Protein AF-0000000075076489 (afdb_homodimer)

Nearest PDB structures (foldseek):
  8auw-assembly1_D  TM=3.301E-01  e=1.527E-01  Homo sapiens
  6jx6-assembly1_A  TM=3.124E-01  e=9.580E-01  Homo sapiens
  2l6g-assembly1_A  TM=3.895E-01  e=2.178E+00  unclassified
  4tx5-assembly1_A  TM=2.120E-01  e=4.870E-01  Homo sapiens
  8auw-assembly1_D  TM=3.170E-01  e=8.438E-02  Homo sapiens

Secondary structure (DSSP, 8-state):
--HHHHHHHHHHHHHHHHHHHHHHHHHHHHHHHHHH-HHHHHHHHHHHHHHHHHHHHHHHHHHS-S-HHHHHHHHHHHHHHHHHHHHHHHHHHHHHTSSS--HHHHHHHHHHHHHHHHHHHHHHH-HHHHHHHHHHHHHHHHHHH-TT-HHHHHHHHHHHHHHHHHHHHHHHHHH-/--HHHHHHHHHHHHHHHHHHHHHHHHHHHHHHHHHH-HHHHHHHHHHHHHHHHHHHHHHHHHHS-S-HHHHHHHHHHHHHHHHHHHHHHHHHHHHHTSSS--HHHHHHHHHHHHHHHHHHHHHHH-HHHHHHHHHHHHHHHHHHH-TTTHHHHHHHHHHHHHHHHHHHHHHHHHH-

Organism: Methylotuvimicrobium buryatense (NCBI:txid95641)

pLDDT: mean 91.71, std 8.73, range [56.22, 98.94]

Foldseek 3Di:
DDPVVVVLVVVLVVLLLVLLLVLLVLLLVLLVCCLVPLQVSLVSLLVVLVVLLVSLLVLLQSVQPPDPVSNVVSNVVSCVLSVVLNVVLVVLVVCCVDPPDPSNRSSLVSLLSSLVSQLVSCVPRHNSSNVSSVLSNVSSVQVVVDSPSSVVSVVVSVVSSVVVVVVVVVVVVVVD/DDPVVVVLVVVLVVLLLVLLLVLLVLLLVLLVCCLVPLQVSLVSLLVVLVVLLVSLLVLLQSQQPPDPVSNVVSNVVSCVLSVVLNVVLVVLVVCCVDPPDPSSRSSLVSLLSQLVSQLVSCVPRHNSSNVSSVLSNVSSVQVVVDSPSSVVSVVVSVVSSVVVVVVVVVVVVVVD

Structure (mmCIF, N/CA/C/O backbone):
data_AF-0000000075076489-model_v1
#
loop_
_entity.id
_entity.type
_entity.pdbx_description
1 polymer 'Uncharacterized protein'
#
loop_
_atom_site.group_PDB
_atom_site.id
_atom_site.type_symbol
_atom_site.label_atom_id
_atom_site.label_alt_id
_atom_site.label_comp_id
_atom_site.label_asym_id
_atom_site.label_entity_id
_atom_site.label_seq_id
_atom_site.pdbx_PDB_ins_code
_atom_site.Cartn_x
_atom_site.Cartn_y
_atom_site.Cartn_z
_atom_site.occupancy
_atom_site.B_iso_or_equiv
_atom_site.auth_seq_id
_atom_site.auth_comp_id
_atom_site.auth_asym_id
_atom_site.auth_atom_id
_atom_site.pdbx_PDB_model_num
ATOM 1 N N . MET A 1 1 ? 21.406 30.562 12.805 1 56.22 1 MET A N 1
ATOM 2 C CA . MET A 1 1 ? 21.062 29.25 13.359 1 56.22 1 MET A CA 1
ATOM 3 C C . MET A 1 1 ? 22.094 28.812 14.391 1 56.22 1 MET A C 1
ATOM 5 O O . MET A 1 1 ? 23.297 28.828 14.117 1 56.22 1 MET A O 1
ATOM 9 N N . SER A 1 2 ? 21.688 28.5 15.625 1 72.81 2 SER A N 1
ATOM 10 C CA . SER A 1 2 ? 22.641 28.203 16.688 1 72.81 2 SER A CA 1
ATOM 11 C C . SER A 1 2 ? 23.422 26.938 16.375 1 72.81 2 SER A C 1
ATOM 13 O O . SER A 1 2 ? 22.969 26.078 15.609 1 72.81 2 SER A O 1
ATOM 15 N N . GLU A 1 3 ? 24.625 26.859 16.719 1 70.5 3 GLU A N 1
ATOM 16 C CA . GLU A 1 3 ? 25.5 25.688 16.562 1 70.5 3 GLU A CA 1
ATOM 17 C C . GLU A 1 3 ? 24.797 24.406 16.984 1 70.5 3 GLU A C 1
ATOM 19 O O . GLU A 1 3 ? 24.969 23.359 16.359 1 70.5 3 GLU A O 1
ATOM 24 N N . ASP A 1 4 ? 23.969 24.375 18.016 1 70.62 4 ASP A N 1
ATOM 25 C CA . ASP A 1 4 ? 23.234 23.234 18.531 1 70.62 4 ASP A CA 1
ATOM 26 C C . ASP A 1 4 ? 22.172 22.766 17.516 1 70.62 4 ASP A C 1
ATOM 28 O O . ASP A 1 4 ? 21.969 21.562 17.344 1 70.62 4 ASP A O 1
ATOM 32 N N . THR A 1 5 ? 21.641 23.734 16.828 1 73.19 5 THR A N 1
ATOM 33 C CA . THR A 1 5 ? 20.641 23.406 15.82 1 73.19 5 THR A CA 1
ATOM 34 C C . THR A 1 5 ? 21.281 22.734 14.609 1 73.19 5 THR A C 1
ATOM 36 O O . THR A 1 5 ? 20.734 21.781 14.055 1 73.19 5 THR A O 1
ATOM 39 N N . LEU A 1 6 ? 22.422 23.188 14.305 1 71.38 6 LEU A N 1
ATOM 40 C CA . LEU A 1 6 ? 23.156 22.625 13.172 1 71.38 6 LEU A CA 1
ATOM 41 C C . LEU A 1 6 ? 23.609 21.219 13.477 1 71.38 6 LEU A C 1
ATOM 43 O O . LEU A 1 6 ? 23.578 20.344 12.602 1 71.38 6 LEU A O 1
ATOM 47 N N . PHE A 1 7 ? 24.016 20.922 14.727 1 68.75 7 PHE A N 1
ATOM 48 C CA . PHE A 1 7 ? 24.469 19.609 15.141 1 68.75 7 PHE A CA 1
ATOM 49 C C . PHE A 1 7 ? 23.312 18.609 15.172 1 68.75 7 PHE A C 1
ATOM 51 O O . PHE A 1 7 ? 23.484 17.453 14.781 1 68.75 7 PHE A O 1
ATOM 58 N N . THR A 1 8 ? 22.234 19 15.516 1 76.06 8 THR A N 1
ATOM 59 C CA . THR A 1 8 ? 21.062 18.141 15.594 1 76.06 8 THR A CA 1
ATOM 60 C C . THR A 1 8 ? 20.562 17.766 14.203 1 76.06 8 THR A C 1
ATOM 62 O O . THR A 1 8 ? 20.219 16.609 13.945 1 76.06 8 THR A O 1
ATOM 65 N N . GLU A 1 9 ? 20.672 18.719 13.352 1 76.62 9 GLU A N 1
ATOM 66 C CA . GLU A 1 9 ? 20.234 18.484 11.977 1 76.62 9 GLU A CA 1
ATOM 67 C C . GLU A 1 9 ? 21.203 17.547 11.25 1 76.62 9 GLU A C 1
ATOM 69 O O . GLU A 1 9 ? 20.766 16.703 10.461 1 76.62 9 GLU A O 1
ATOM 74 N N . LYS A 1 10 ? 22.438 17.766 11.586 1 76.88 10 LYS A N 1
ATOM 75 C CA . LYS A 1 10 ? 23.438 16.906 10.984 1 76.88 10 LYS A CA 1
ATOM 76 C C . LYS A 1 10 ? 23.297 15.469 11.469 1 76.88 10 LYS A C 1
ATOM 78 O O . LYS A 1 10 ? 23.438 14.523 10.688 1 76.88 10 LYS A O 1
ATOM 83 N N . ARG A 1 11 ? 23.094 15.289 12.664 1 79.88 11 ARG A N 1
ATOM 84 C CA . ARG A 1 11 ? 22.922 13.969 13.25 1 79.88 11 ARG A CA 1
ATOM 85 C C . ARG A 1 11 ? 21.688 13.273 12.688 1 79.88 11 ARG A C 1
ATOM 87 O O . ARG A 1 11 ? 21.719 12.078 12.383 1 79.88 11 ARG A O 1
ATOM 94 N N . LYS A 1 12 ? 20.641 14.023 12.578 1 80.88 12 LYS A N 1
ATOM 95 C CA . LYS A 1 12 ? 19.406 13.5 11.984 1 80.88 12 LYS A CA 1
ATOM 96 C C . LYS A 1 12 ? 19.656 13.016 10.562 1 80.88 12 LYS A C 1
ATOM 98 O O . LYS A 1 12 ? 19.219 11.93 10.188 1 80.88 12 LYS A O 1
ATOM 103 N N . PHE A 1 13 ? 20.406 13.758 9.938 1 79.56 13 PHE A N 1
ATOM 104 C CA . PHE A 1 13 ? 20.734 13.438 8.555 1 79.56 13 PHE A CA 1
ATOM 105 C C . PHE A 1 13 ? 21.578 12.172 8.477 1 79.56 13 PHE A C 1
ATOM 107 O O . PHE A 1 13 ? 21.344 11.312 7.621 1 79.56 13 PHE A O 1
ATOM 114 N N . GLN A 1 14 ? 22.484 12.094 9.312 1 84.31 14 GLN A N 1
ATOM 115 C CA . GLN A 1 14 ? 23.375 10.938 9.336 1 84.31 14 GLN A CA 1
ATOM 116 C C . GLN A 1 14 ? 22.609 9.664 9.688 1 84.31 14 GLN A C 1
ATOM 118 O O . GLN A 1 14 ? 22.859 8.602 9.117 1 84.31 14 GLN A O 1
ATOM 123 N N . ILE A 1 15 ? 21.688 9.812 10.531 1 86.62 15 ILE A N 1
ATOM 124 C CA . ILE A 1 15 ? 20.906 8.648 10.938 1 86.62 15 ILE A CA 1
ATOM 125 C C . ILE A 1 15 ? 19.984 8.227 9.797 1 86.62 15 ILE A C 1
ATOM 127 O O . ILE A 1 15 ? 19.859 7.039 9.492 1 86.62 15 ILE A O 1
ATOM 131 N N . GLU A 1 16 ? 19.375 9.125 9.117 1 86.62 16 GLU A N 1
ATOM 132 C CA . GLU A 1 16 ? 18.516 8.828 7.984 1 86.62 16 GLU A CA 1
ATOM 133 C C . GLU A 1 16 ? 19.297 8.172 6.852 1 86.62 16 GLU A C 1
ATOM 135 O O . GLU A 1 16 ? 18.812 7.234 6.215 1 86.62 16 GLU A O 1
ATOM 140 N N . GLU A 1 17 ? 20.453 8.664 6.668 1 87.94 17 GLU A N 1
ATOM 141 C CA . GLU A 1 17 ? 21.328 8.062 5.656 1 87.94 17 GLU A CA 1
ATOM 142 C C . GLU A 1 17 ? 21.734 6.645 6.055 1 87.94 17 GLU A C 1
ATOM 144 O O . GLU A 1 17 ? 21.781 5.746 5.211 1 87.94 17 GLU A O 1
ATOM 149 N N . GLY A 1 18 ? 22.047 6.5 7.27 1 93.25 18 GLY A N 1
ATOM 150 C CA . GLY A 1 18 ? 22.391 5.172 7.766 1 93.25 18 GLY A CA 1
ATOM 151 C C . GLY A 1 18 ? 21.266 4.172 7.598 1 93.25 18 GLY A C 1
ATOM 152 O O . GLY A 1 18 ? 21.484 3.031 7.188 1 93.25 18 GLY A O 1
ATOM 153 N N . ILE A 1 19 ? 20.094 4.598 7.871 1 95.12 19 ILE A N 1
ATOM 154 C CA . ILE A 1 19 ? 18.938 3.727 7.75 1 95.12 19 ILE A CA 1
ATOM 155 C C . ILE A 1 19 ? 18.688 3.391 6.281 1 95.12 19 ILE A C 1
ATOM 157 O O . ILE A 1 19 ? 18.359 2.25 5.945 1 95.12 19 ILE A O 1
ATOM 161 N N . LEU A 1 20 ? 18.859 4.367 5.426 1 94.75 20 LEU A N 1
ATOM 162 C CA . LEU A 1 20 ? 18.734 4.137 3.992 1 94.75 20 LEU A CA 1
ATOM 163 C C . LEU A 1 20 ? 19.688 3.037 3.535 1 94.75 20 LEU A C 1
ATOM 165 O O . LEU A 1 20 ? 19.281 2.08 2.877 1 94.75 20 LEU A O 1
ATOM 169 N N . VAL A 1 21 ? 20.938 3.17 3.895 1 95.75 21 VAL A N 1
ATOM 170 C CA . VAL A 1 21 ? 21.969 2.213 3.484 1 95.75 21 VAL A CA 1
ATOM 171 C C . VAL A 1 21 ? 21.656 0.841 4.078 1 95.75 21 VAL A C 1
ATOM 173 O O . VAL A 1 21 ? 21.781 -0.179 3.396 1 95.75 21 VAL A O 1
ATOM 176 N N . LEU A 1 22 ? 21.281 0.849 5.27 1 97.31 22 LEU A N 1
ATOM 177 C CA . LEU A 1 22 ? 20.938 -0.395 5.949 1 97.31 22 LEU A CA 1
ATOM 178 C C . LEU A 1 22 ? 19.797 -1.112 5.234 1 97.31 22 LEU A C 1
ATOM 180 O O . LEU A 1 22 ? 19.906 -2.305 4.934 1 97.31 22 LEU A O 1
ATOM 184 N N . LEU A 1 23 ? 18.75 -0.466 4.922 1 98.38 23 LEU A N 1
ATOM 185 C CA . LEU A 1 23 ? 17.578 -1.072 4.309 1 98.38 23 LEU A CA 1
ATOM 186 C C . LEU A 1 23 ? 17.875 -1.525 2.885 1 98.38 23 LEU A C 1
ATOM 188 O O . LEU A 1 23 ? 17.359 -2.551 2.432 1 98.38 23 LEU A O 1
ATOM 192 N N . LEU A 1 24 ? 18.703 -0.778 2.18 1 97.81 24 LEU A N 1
ATOM 193 C CA . LEU A 1 24 ? 19.125 -1.211 0.851 1 97.81 24 LEU A CA 1
ATOM 194 C C . LEU A 1 24 ? 19.953 -2.484 0.934 1 97.81 24 LEU A C 1
ATOM 196 O O . LEU A 1 24 ? 19.766 -3.412 0.144 1 97.81 24 LEU A O 1
ATOM 200 N N . ALA A 1 25 ? 20.891 -2.5 1.869 1 96.69 25 ALA A N 1
ATOM 201 C CA . ALA A 1 25 ? 21.719 -3.684 2.053 1 96.69 25 ALA A CA 1
ATOM 202 C C . ALA A 1 25 ? 20.875 -4.902 2.416 1 96.69 25 ALA A C 1
ATOM 204 O O . ALA A 1 25 ? 21.078 -5.988 1.874 1 96.69 25 ALA A O 1
ATOM 205 N N . LEU A 1 26 ? 19.969 -4.742 3.309 1 97.88 26 LEU A N 1
ATOM 206 C CA . LEU A 1 26 ? 19.078 -5.828 3.697 1 97.88 26 LEU A CA 1
ATOM 207 C C . LEU A 1 26 ? 18.219 -6.27 2.52 1 97.88 26 LEU A C 1
ATOM 209 O O . LEU A 1 26 ? 17.953 -7.465 2.344 1 97.88 26 LEU A O 1
ATOM 213 N N . SER A 1 27 ? 17.766 -5.328 1.72 1 97.5 27 SER A N 1
ATOM 214 C CA . SER A 1 27 ? 16.953 -5.656 0.547 1 97.5 27 SER A CA 1
ATOM 215 C C . SER A 1 27 ? 17.766 -6.469 -0.463 1 97.5 27 SER A C 1
ATOM 217 O O . SER A 1 27 ? 17.25 -7.43 -1.044 1 97.5 27 SER A O 1
ATOM 219 N N . MET A 1 28 ? 18.984 -6.098 -0.659 1 95.19 28 MET A N 1
ATOM 220 C CA . MET A 1 28 ? 19.859 -6.848 -1.564 1 95.19 28 MET A CA 1
ATOM 221 C C . MET A 1 28 ? 20.078 -8.266 -1.051 1 95.19 28 MET A C 1
ATOM 223 O O . MET A 1 28 ? 20.078 -9.219 -1.832 1 95.19 28 MET A O 1
ATOM 227 N N . THR A 1 29 ? 20.297 -8.305 0.193 1 94.62 29 THR A N 1
ATOM 228 C CA . THR A 1 29 ? 20.453 -9.617 0.815 1 94.62 29 THR A CA 1
ATOM 229 C C . THR A 1 29 ? 19.203 -10.477 0.582 1 94.62 29 THR A C 1
ATOM 231 O O . THR A 1 29 ? 19.328 -11.656 0.229 1 94.62 29 THR A O 1
ATOM 234 N N . GLY A 1 30 ? 18.047 -9.914 0.797 1 95.5 30 GLY A N 1
ATOM 235 C CA . GLY A 1 30 ? 16.797 -10.641 0.556 1 95.5 30 GLY A CA 1
ATOM 236 C C . GLY A 1 30 ? 16.672 -11.125 -0.875 1 95.5 30 GLY A C 1
ATOM 237 O O . GLY A 1 30 ? 16.219 -12.25 -1.114 1 95.5 30 GLY A O 1
ATOM 238 N N . ILE A 1 31 ? 17 -10.281 -1.839 1 94.25 31 ILE A N 1
ATOM 239 C CA . ILE A 1 31 ? 16.938 -10.641 -3.252 1 94.25 31 ILE A CA 1
ATOM 240 C C . ILE A 1 31 ? 17.891 -11.797 -3.529 1 94.25 31 ILE A C 1
ATOM 242 O O . ILE A 1 31 ? 17.547 -12.742 -4.246 1 94.25 31 ILE A O 1
ATOM 246 N N . GLY A 1 32 ? 19.094 -11.742 -2.992 1 92.19 32 GLY A N 1
ATOM 247 C CA . GLY A 1 32 ? 20.047 -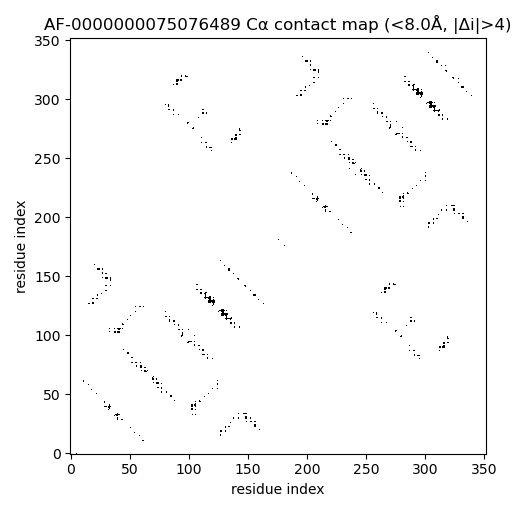12.844 -3.143 1 92.19 32 GLY A CA 1
ATOM 248 C C . GLY A 1 32 ? 19.531 -14.156 -2.578 1 92.19 32 GLY A C 1
ATOM 249 O O . GLY A 1 32 ? 19.656 -15.203 -3.217 1 92.19 32 GLY A O 1
ATOM 250 N N . ILE A 1 33 ? 18.969 -14.078 -1.416 1 94 33 ILE A N 1
ATOM 251 C CA . ILE A 1 33 ? 18.422 -15.266 -0.779 1 94 33 ILE A CA 1
ATOM 252 C C . ILE A 1 33 ? 17.281 -15.828 -1.631 1 94 33 ILE A C 1
ATOM 254 O O . ILE A 1 33 ? 17.188 -17.047 -1.813 1 94 33 ILE A O 1
ATOM 258 N N . THR A 1 34 ? 16.453 -14.984 -2.105 1 92.81 34 THR A N 1
ATOM 259 C CA . THR A 1 34 ? 15.328 -15.398 -2.936 1 92.81 34 THR A CA 1
ATOM 260 C C . THR A 1 34 ? 15.82 -16.109 -4.195 1 92.81 34 THR A C 1
ATOM 262 O O . THR A 1 34 ? 15.219 -17.094 -4.637 1 92.81 34 THR A O 1
ATOM 265 N N . ASP A 1 35 ? 16.875 -15.633 -4.824 1 90.5 35 ASP A N 1
ATOM 266 C CA . ASP A 1 35 ? 17.422 -16.219 -6.039 1 90.5 35 ASP A CA 1
ATOM 267 C C . ASP A 1 35 ? 17.938 -17.641 -5.773 1 90.5 35 ASP A C 1
ATOM 269 O O . ASP A 1 35 ? 17.797 -18.531 -6.617 1 90.5 35 ASP A O 1
ATOM 273 N N . TYR A 1 36 ? 18.484 -17.812 -4.617 1 91.56 36 TYR A N 1
ATOM 274 C CA . TYR A 1 36 ? 19.094 -19.109 -4.301 1 91.56 36 TYR A CA 1
ATOM 275 C C . TYR A 1 36 ? 18.062 -20.062 -3.715 1 91.56 36 TYR A C 1
ATOM 277 O O . TYR A 1 36 ? 18.047 -21.25 -4.039 1 91.56 36 TYR A O 1
ATOM 285 N N . SER A 1 37 ? 17.266 -19.594 -2.848 1 95.5 37 SER A N 1
ATOM 286 C CA . SER A 1 37 ? 16.219 -20.375 -2.191 1 95.5 37 SER A CA 1
ATOM 287 C C . SER A 1 37 ? 14.938 -19.562 -2.035 1 95.5 37 SER A C 1
ATOM 289 O O . SER A 1 37 ? 14.766 -18.844 -1.053 1 95.5 37 SER A O 1
ATOM 291 N N . PRO A 1 38 ? 13.969 -19.797 -2.887 1 94.31 38 PRO A N 1
ATOM 292 C CA . PRO A 1 38 ? 12.711 -19.047 -2.814 1 94.31 38 PRO A CA 1
ATOM 293 C C . PRO A 1 38 ? 11.992 -19.234 -1.478 1 94.31 38 PRO A C 1
ATOM 295 O O . PRO A 1 38 ? 11.383 -18.281 -0.972 1 94.31 38 PRO A O 1
ATOM 298 N N . ALA A 1 39 ? 12.102 -20.391 -0.888 1 96.94 39 ALA A N 1
ATOM 299 C CA . ALA A 1 39 ? 11.461 -20.656 0.401 1 96.94 39 ALA A CA 1
ATOM 300 C C . ALA A 1 39 ? 12.078 -19.781 1.499 1 96.94 39 ALA A C 1
ATOM 302 O O . ALA A 1 39 ? 11.359 -19.156 2.277 1 96.94 39 ALA A O 1
ATOM 303 N N . ASP A 1 40 ? 13.359 -19.672 1.552 1 97.44 40 ASP A N 1
ATOM 304 C CA . ASP A 1 40 ? 14.047 -18.844 2.529 1 97.44 40 ASP A CA 1
ATOM 305 C C . ASP A 1 40 ? 13.797 -17.359 2.254 1 97.44 40 ASP A C 1
ATOM 307 O O . ASP A 1 40 ? 13.664 -16.562 3.186 1 97.44 40 ASP A O 1
ATOM 311 N N . GLY A 1 41 ? 13.758 -17.109 0.971 1 96.88 41 GLY A N 1
ATOM 312 C CA . GLY A 1 41 ? 13.453 -15.742 0.598 1 96.88 41 GLY A CA 1
ATOM 313 C C . GLY A 1 41 ? 12.102 -15.273 1.104 1 96.88 41 GLY A C 1
ATOM 314 O O . GLY A 1 41 ? 11.977 -14.164 1.632 1 96.88 41 GLY A O 1
ATOM 315 N N . TYR A 1 42 ? 11.172 -16.094 0.981 1 97.62 42 TYR A N 1
ATOM 316 C CA . TYR A 1 42 ? 9.812 -15.82 1.441 1 97.62 42 TYR A CA 1
ATOM 317 C C . TYR A 1 42 ? 9.797 -15.508 2.934 1 97.62 42 TYR A C 1
ATOM 319 O O . TYR A 1 42 ? 9.242 -14.484 3.355 1 97.62 42 TYR A O 1
ATOM 327 N N . VAL A 1 43 ? 10.414 -16.281 3.729 1 98.12 43 VAL A N 1
ATOM 328 C CA . VAL A 1 43 ? 10.484 -16.094 5.172 1 98.12 43 VAL A CA 1
ATOM 329 C C . VAL A 1 43 ? 11.242 -14.805 5.484 1 98.12 43 VAL A C 1
ATOM 331 O O . VAL A 1 43 ? 10.836 -14.039 6.363 1 98.12 43 VAL A O 1
ATOM 334 N N . TYR A 1 44 ? 12.281 -14.602 4.777 1 98.56 44 TYR A N 1
ATOM 335 C CA . TYR A 1 44 ? 13.078 -13.391 4.934 1 98.56 44 TYR A CA 1
ATOM 336 C C . TYR A 1 44 ? 12.211 -12.148 4.766 1 98.56 44 TYR A C 1
ATOM 338 O O . TYR A 1 44 ? 12.266 -11.227 5.59 1 98.56 44 TYR A O 1
ATOM 346 N N . TRP A 1 45 ? 11.406 -12.125 3.75 1 98.06 45 TRP A N 1
ATOM 347 C CA . TRP A 1 45 ? 10.602 -10.945 3.449 1 98.06 45 TRP A CA 1
ATOM 348 C C . TRP A 1 45 ? 9.477 -10.773 4.469 1 98.06 45 TRP A C 1
ATOM 350 O O . TRP A 1 45 ? 9.086 -9.648 4.793 1 98.06 45 TRP A O 1
ATOM 360 N N . LEU A 1 46 ? 9.039 -11.852 5.051 1 98.5 46 LEU A N 1
ATOM 361 C CA . LEU A 1 46 ? 8.094 -11.766 6.156 1 98.5 46 LEU A CA 1
ATOM 362 C C . LEU A 1 46 ? 8.703 -11.008 7.332 1 98.5 46 LEU A C 1
ATOM 364 O O . LEU A 1 46 ? 8.039 -10.172 7.953 1 98.5 46 LEU A O 1
ATOM 368 N N . ILE A 1 47 ? 9.891 -11.219 7.562 1 98.38 47 ILE A N 1
ATOM 369 C CA . ILE A 1 47 ? 10.594 -10.578 8.664 1 98.38 47 ILE A CA 1
ATOM 370 C C . ILE A 1 47 ? 10.891 -9.125 8.312 1 98.38 47 ILE A C 1
ATOM 372 O O . ILE A 1 47 ? 10.812 -8.242 9.18 1 98.38 47 ILE A O 1
ATOM 376 N N . MET A 1 48 ? 11.141 -8.906 7.113 1 98.62 48 MET A N 1
ATOM 377 C CA . MET A 1 48 ? 11.555 -7.578 6.668 1 98.62 48 MET A CA 1
ATOM 378 C C . MET A 1 48 ? 10.43 -6.566 6.867 1 98.62 48 MET A C 1
ATOM 380 O O . MET A 1 48 ? 10.688 -5.387 7.109 1 98.62 48 MET A O 1
ATOM 384 N N . ILE A 1 49 ? 9.188 -6.996 6.832 1 98.38 49 ILE A N 1
ATOM 385 C CA . ILE A 1 49 ? 8.094 -6.055 7.039 1 98.38 49 ILE A CA 1
ATOM 386 C C . ILE A 1 49 ? 8.203 -5.434 8.43 1 98.38 49 ILE A C 1
ATOM 388 O O . ILE A 1 49 ? 7.938 -4.242 8.609 1 98.38 49 ILE A O 1
ATOM 392 N N . ILE A 1 50 ? 8.594 -6.199 9.391 1 98.25 50 ILE A N 1
ATOM 393 C CA . ILE A 1 50 ? 8.75 -5.727 10.766 1 98.25 50 ILE A CA 1
ATOM 394 C C . ILE A 1 50 ? 9.953 -4.789 10.852 1 98.25 50 ILE A C 1
ATOM 396 O O . ILE A 1 50 ? 9.875 -3.734 11.484 1 98.25 50 ILE A O 1
ATOM 400 N N . ILE A 1 51 ? 11.016 -5.105 10.211 1 98.56 51 ILE A N 1
ATOM 401 C CA . ILE A 1 51 ? 12.234 -4.305 10.227 1 98.56 51 ILE A CA 1
ATOM 402 C C . ILE A 1 51 ? 11.961 -2.943 9.594 1 98.56 51 ILE A C 1
ATOM 404 O O . ILE A 1 51 ? 12.383 -1.911 10.117 1 98.56 51 ILE A O 1
ATOM 408 N N . PHE A 1 52 ? 11.25 -2.969 8.5 1 98.75 52 PHE A N 1
ATOM 409 C CA . 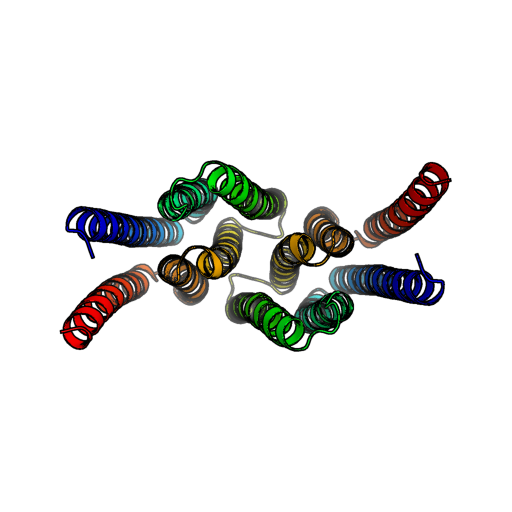PHE A 1 52 ? 10.914 -1.714 7.836 1 98.75 52 PHE A CA 1
ATOM 410 C C . PHE A 1 52 ? 9.984 -0.873 8.703 1 98.75 52 PHE A C 1
ATOM 412 O O . PHE A 1 52 ? 10.141 0.349 8.781 1 98.75 52 PHE A O 1
ATOM 419 N N . ALA A 1 53 ? 9.062 -1.521 9.406 1 98.25 53 ALA A N 1
ATOM 420 C CA . ALA A 1 53 ? 8.156 -0.817 10.312 1 98.25 53 ALA A CA 1
ATOM 421 C C . ALA A 1 53 ? 8.93 -0.133 11.438 1 98.25 53 ALA A C 1
ATOM 423 O O . ALA A 1 53 ? 8.695 1.04 11.734 1 98.25 53 ALA A O 1
ATOM 424 N N . ILE A 1 54 ? 9.828 -0.802 12.008 1 97.56 54 ILE A N 1
ATOM 425 C CA . ILE A 1 54 ? 10.633 -0.266 13.102 1 97.56 54 ILE A CA 1
ATOM 426 C C . ILE A 1 54 ? 11.5 0.884 12.594 1 97.56 54 ILE A C 1
ATOM 428 O O . ILE A 1 54 ? 11.602 1.928 13.242 1 97.56 54 ILE A O 1
ATOM 432 N N . SER A 1 55 ? 12.141 0.688 11.43 1 97.62 55 SER A N 1
ATOM 433 C CA . SER A 1 55 ? 12.961 1.74 10.836 1 97.62 55 SER A CA 1
ATOM 434 C C . SER A 1 55 ? 12.141 3.002 10.578 1 97.62 55 SER A C 1
ATOM 436 O O . SER A 1 55 ? 12.602 4.113 10.859 1 97.62 55 SER A O 1
ATOM 438 N N . ALA A 1 56 ? 10.945 2.824 10.086 1 97.06 56 ALA A N 1
ATOM 439 C CA . ALA A 1 56 ? 10.062 3.961 9.836 1 97.06 56 ALA A CA 1
ATOM 440 C C . ALA A 1 56 ? 9.711 4.68 11.133 1 97.06 56 ALA A C 1
ATOM 442 O O . ALA A 1 56 ? 9.664 5.91 11.18 1 97.06 56 ALA A O 1
ATOM 443 N N . MET A 1 57 ? 9.484 3.889 12.156 1 94.81 57 MET A N 1
ATOM 444 C CA . MET A 1 57 ? 9.164 4.461 13.461 1 94.81 57 MET A CA 1
ATOM 445 C C . MET A 1 57 ? 10.336 5.285 13.992 1 94.81 57 MET A C 1
ATOM 447 O O . MET A 1 57 ? 10.141 6.363 14.547 1 94.81 57 MET A O 1
ATOM 451 N N . ILE A 1 58 ? 11.516 4.859 13.82 1 93.56 58 ILE A N 1
ATOM 452 C CA . ILE A 1 58 ? 12.719 5.559 14.266 1 93.56 58 ILE A CA 1
ATOM 453 C C . ILE A 1 58 ? 12.859 6.875 13.5 1 93.56 58 ILE A C 1
ATOM 455 O O . ILE A 1 58 ? 13.094 7.926 14.102 1 93.56 58 ILE A O 1
ATOM 459 N N . ILE A 1 59 ? 12.68 6.805 12.188 1 93.19 59 ILE A N 1
ATOM 460 C CA . ILE A 1 59 ? 12.789 8 11.359 1 93.19 59 ILE A CA 1
ATOM 461 C C . ILE A 1 59 ? 11.727 9.016 11.773 1 93.19 59 ILE A C 1
ATOM 463 O O . ILE A 1 59 ? 12.023 10.203 11.945 1 93.19 59 ILE A O 1
ATOM 467 N N . ALA A 1 60 ? 10.508 8.5 11.984 1 91.81 60 ALA A N 1
ATOM 468 C CA . ALA A 1 60 ? 9.406 9.375 12.383 1 91.81 60 ALA A CA 1
ATOM 469 C C . ALA A 1 60 ? 9.68 10.023 13.734 1 91.81 60 ALA A C 1
ATOM 471 O O . ALA A 1 60 ? 9.406 11.211 13.938 1 91.81 60 ALA A O 1
ATOM 472 N N . TRP A 1 61 ? 10.211 9.289 14.57 1 87.38 61 TRP A N 1
ATOM 473 C CA . TRP A 1 61 ? 10.555 9.781 15.898 1 87.38 61 TRP A CA 1
ATOM 474 C C . TRP A 1 61 ? 11.633 10.852 15.82 1 87.38 61 TRP A C 1
ATOM 476 O O . TRP A 1 61 ? 11.555 11.875 16.5 1 87.38 61 TRP A O 1
ATOM 486 N N . LEU A 1 62 ? 12.602 10.703 15 1 85.06 62 LEU A N 1
ATOM 487 C CA . LEU A 1 62 ? 13.695 11.656 14.836 1 85.06 62 LEU A CA 1
ATOM 488 C C . LEU A 1 62 ? 13.188 12.977 14.258 1 85.06 62 LEU A C 1
ATOM 490 O O . LEU A 1 62 ? 13.719 14.039 14.578 1 85.06 62 LEU A O 1
ATOM 494 N N . GLN A 1 63 ? 12.203 12.805 13.422 1 81.44 63 GLN A N 1
ATOM 495 C CA . GLN A 1 63 ? 11.68 13.984 12.758 1 81.44 63 GLN A CA 1
ATOM 496 C C . GLN A 1 63 ? 10.734 14.758 13.68 1 81.44 63 GLN A C 1
ATOM 498 O O . GLN A 1 63 ? 10.422 15.922 13.422 1 81.44 63 GLN A O 1
ATOM 503 N N . SER A 1 64 ? 10.352 14.141 14.812 1 79.69 64 SER A N 1
ATOM 504 C CA . SER A 1 64 ? 9.406 14.789 15.719 1 79.69 64 SER A CA 1
ATOM 505 C C . SER A 1 64 ? 10.078 15.883 16.531 1 79.69 64 SER A C 1
ATOM 507 O O . SER A 1 64 ? 11.273 15.797 16.844 1 79.69 64 SER A O 1
ATOM 509 N N . LYS A 1 65 ? 9.922 17.141 16.344 1 70 65 LYS A N 1
ATOM 510 C CA . LYS A 1 65 ? 10.469 18.297 17.047 1 70 65 LYS A CA 1
ATOM 511 C C . LYS A 1 65 ? 10.367 18.125 18.562 1 70 65 LYS A C 1
ATOM 513 O O . LYS A 1 65 ? 10.242 19.109 19.297 1 70 65 LYS A O 1
ATOM 518 N N . HIS A 1 66 ? 10.352 16.891 18.938 1 65.81 66 HIS A N 1
ATOM 519 C CA . HIS A 1 66 ? 10.461 16.531 20.344 1 65.81 66 HIS A CA 1
ATOM 520 C C . HIS A 1 66 ? 9.344 17.172 21.156 1 65.81 66 HIS A C 1
ATOM 522 O O . HIS A 1 66 ? 9.5 17.406 22.359 1 65.81 66 HIS A O 1
ATOM 528 N N . LYS A 1 67 ? 8.359 17.75 20.578 1 72.06 67 LYS A N 1
ATOM 529 C CA . LYS A 1 67 ? 7.16 18.031 21.359 1 72.06 67 LYS A CA 1
ATOM 530 C C . LYS A 1 67 ? 6.312 16.781 21.547 1 72.06 67 LYS A C 1
ATOM 532 O O . LYS A 1 67 ? 6.074 16.031 20.578 1 72.06 67 LYS A O 1
ATOM 537 N N . ALA A 1 68 ? 6.094 16.516 22.719 1 67.69 68 ALA A N 1
ATOM 538 C CA . ALA A 1 68 ? 5.418 15.273 23.109 1 67.69 68 ALA A CA 1
ATOM 539 C C . ALA A 1 68 ? 4.172 15.039 22.266 1 67.69 68 ALA A C 1
ATOM 541 O O . ALA A 1 68 ? 3.898 13.914 21.859 1 67.69 68 ALA A O 1
ATOM 542 N N . SER A 1 69 ? 3.35 16.031 22.172 1 70.88 69 SER A N 1
ATOM 543 C CA . SER A 1 69 ? 2.127 15.922 21.375 1 70.88 69 SER A CA 1
ATOM 544 C C . SER A 1 69 ? 2.434 15.516 19.938 1 70.88 69 SER A C 1
ATOM 546 O O . SER A 1 69 ? 1.709 14.719 19.344 1 70.88 69 SER A O 1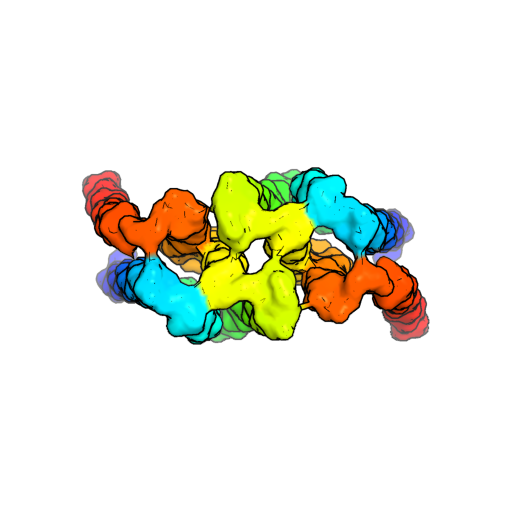
ATOM 548 N N . ASP A 1 70 ? 3.477 15.938 19.5 1 79.31 70 ASP A N 1
ATOM 549 C CA . ASP A 1 70 ? 3.896 15.648 18.125 1 79.31 70 ASP A CA 1
ATOM 550 C C . ASP A 1 70 ? 4.34 14.195 17.984 1 79.31 70 ASP A C 1
ATOM 552 O O . ASP A 1 70 ? 3.99 13.531 17 1 79.31 70 ASP A O 1
ATOM 556 N N . ILE A 1 71 ? 4.828 13.734 19.156 1 79.38 71 ILE A N 1
ATOM 557 C CA . ILE A 1 71 ? 5.359 12.375 19.141 1 79.38 71 ILE A CA 1
ATOM 558 C C . ILE A 1 71 ? 4.207 11.375 19.141 1 79.38 71 ILE A C 1
ATOM 560 O O . ILE A 1 71 ? 4.223 10.398 18.391 1 79.38 71 ILE A O 1
ATOM 564 N N . LYS A 1 72 ? 3.262 11.57 19.984 1 84.75 72 LYS A N 1
ATOM 565 C CA . LYS A 1 72 ? 2.121 10.664 20.062 1 84.75 72 LYS A CA 1
ATOM 566 C C . LYS A 1 72 ? 1.386 10.57 18.734 1 84.75 72 LYS A C 1
ATOM 568 O O . LYS A 1 72 ? 1.006 9.477 18.297 1 84.75 72 LYS A O 1
ATOM 573 N N . HIS A 1 73 ? 1.225 11.656 18.109 1 88.06 73 HIS A N 1
ATOM 574 C CA . HIS A 1 73 ? 0.521 11.711 16.828 1 88.06 73 HIS A CA 1
ATOM 575 C C . HIS A 1 73 ? 1.301 10.984 15.742 1 88.06 73 HIS A C 1
ATOM 577 O O . HIS A 1 73 ? 0.734 10.18 14.992 1 88.06 73 HIS A O 1
ATOM 583 N N . ILE A 1 74 ? 2.492 11.203 15.742 1 87.25 74 ILE A N 1
ATOM 584 C CA . ILE A 1 74 ? 3.346 10.617 14.719 1 87.25 74 ILE A CA 1
ATOM 585 C C . ILE A 1 74 ? 3.42 9.102 14.914 1 87.25 74 ILE A C 1
ATOM 587 O O . ILE A 1 74 ? 3.32 8.336 13.953 1 87.25 74 ILE A O 1
ATOM 591 N N . LEU A 1 75 ? 3.506 8.727 16.156 1 85.81 75 LEU A N 1
ATOM 592 C CA . LEU A 1 75 ? 3.598 7.301 16.469 1 85.81 75 LEU A CA 1
ATOM 593 C C . LEU A 1 75 ? 2.289 6.59 16.125 1 85.81 75 LEU A C 1
ATOM 595 O O . LEU A 1 75 ? 2.301 5.453 15.656 1 85.81 75 LEU A O 1
ATOM 599 N N . ARG A 1 76 ? 1.26 7.219 16.406 1 91 76 ARG A N 1
ATOM 600 C CA . ARG A 1 76 ? -0.041 6.652 16.062 1 91 76 ARG A CA 1
ATOM 601 C C . ARG A 1 76 ? -0.187 6.488 14.562 1 91 76 ARG A C 1
ATOM 603 O O . ARG A 1 76 ? -0.649 5.449 14.086 1 91 76 ARG A O 1
ATOM 610 N N . GLU A 1 77 ? 0.232 7.422 13.773 1 93.44 77 GLU A N 1
ATOM 611 C CA . GLU A 1 77 ? 0.166 7.359 12.312 1 93.44 77 GLU A CA 1
ATOM 612 C C . GLU A 1 77 ? 1.035 6.23 11.766 1 93.44 77 GLU A C 1
ATOM 614 O O . GLU A 1 77 ? 0.612 5.492 10.875 1 93.44 77 GLU A O 1
ATOM 619 N N . GLN A 1 78 ? 2.121 6.121 12.422 1 94.75 78 GLN A N 1
ATOM 620 C CA . GLN A 1 78 ? 3.051 5.074 12.008 1 94.75 78 GLN A CA 1
ATOM 621 C C . GLN A 1 78 ? 2.52 3.691 12.367 1 94.75 78 GLN A C 1
ATOM 623 O O . GLN A 1 78 ? 2.6 2.76 11.562 1 94.75 78 GLN A O 1
ATOM 628 N N . THR A 1 79 ? 2.01 3.584 13.531 1 96.06 79 THR A N 1
ATOM 629 C CA . THR A 1 79 ? 1.455 2.312 13.977 1 96.06 79 THR A CA 1
ATOM 630 C C . THR A 1 79 ? 0.29 1.884 13.094 1 96.06 79 THR A C 1
ATOM 632 O O . THR A 1 79 ? 0.198 0.72 12.695 1 96.06 79 THR A O 1
ATOM 635 N N . LEU A 1 80 ? -0.521 2.785 12.75 1 97.38 80 LEU A N 1
ATOM 636 C CA . LEU A 1 80 ? -1.656 2.482 11.891 1 97.38 80 LEU A CA 1
ATOM 637 C C . LEU A 1 80 ? -1.188 2.104 10.484 1 97.38 80 LEU A C 1
ATOM 639 O O . LEU A 1 80 ? -1.653 1.113 9.922 1 97.38 80 LEU A O 1
ATOM 643 N N . HIS A 1 81 ? -0.293 2.881 9.938 1 98.31 81 HIS A N 1
ATOM 644 C CA . HIS A 1 81 ? 0.226 2.66 8.594 1 98.31 81 HIS A CA 1
ATOM 645 C C . HIS A 1 81 ? 0.855 1.276 8.469 1 98.31 81 HIS A C 1
ATOM 647 O O . HIS A 1 81 ? 0.484 0.5 7.586 1 98.31 81 HIS A O 1
ATOM 653 N N . TRP A 1 82 ? 1.688 0.946 9.383 1 98.5 82 TRP A N 1
ATOM 654 C CA . TRP A 1 82 ? 2.428 -0.308 9.289 1 98.5 82 TRP A CA 1
ATOM 655 C C . TRP A 1 82 ? 1.612 -1.467 9.852 1 98.5 82 TRP A C 1
ATOM 657 O O . TRP A 1 82 ? 1.837 -2.625 9.492 1 98.5 82 TRP A O 1
ATOM 667 N N . GLY A 1 83 ? 0.645 -1.171 10.766 1 98.56 83 GLY A N 1
ATOM 668 C CA . GLY A 1 83 ? -0.315 -2.189 11.164 1 98.56 83 GLY A CA 1
ATOM 669 C C . GLY A 1 83 ? -1.146 -2.709 10.008 1 98.56 83 GLY A C 1
ATOM 670 O O . GLY A 1 83 ? -1.32 -3.92 9.859 1 98.56 83 GLY A O 1
ATOM 671 N N . VAL A 1 84 ? -1.621 -1.785 9.195 1 98.75 84 VAL A N 1
ATOM 672 C CA . VAL A 1 84 ? -2.396 -2.154 8.016 1 98.75 84 VAL A CA 1
ATOM 673 C C . VAL A 1 84 ? -1.509 -2.914 7.031 1 98.75 84 VAL A C 1
ATOM 675 O O . VAL A 1 84 ? -1.936 -3.908 6.441 1 98.75 84 VAL A O 1
ATOM 678 N N . SER A 1 85 ? -0.287 -2.473 6.836 1 98.88 85 SER A N 1
ATOM 679 C CA . SER A 1 85 ? 0.64 -3.158 5.941 1 98.88 85 SER A CA 1
ATOM 680 C C . SER A 1 85 ? 0.877 -4.598 6.387 1 98.88 85 SER A C 1
ATOM 682 O O . SER A 1 85 ? 0.896 -5.512 5.562 1 98.88 85 SER A O 1
ATOM 684 N N . MET A 1 86 ? 1.01 -4.742 7.695 1 98.81 86 MET A N 1
ATOM 685 C CA . MET A 1 86 ? 1.229 -6.082 8.242 1 98.81 86 MET A CA 1
ATOM 686 C C . MET A 1 86 ? -0.013 -6.949 8.07 1 98.81 86 MET A C 1
ATOM 688 O O . MET A 1 86 ? 0.094 -8.156 7.859 1 98.81 86 MET A O 1
ATOM 692 N N . LEU A 1 87 ? -1.134 -6.328 8.195 1 98.69 87 LEU A N 1
ATOM 693 C CA . LEU A 1 87 ? -2.385 -7.043 7.969 1 98.69 87 LEU A CA 1
ATOM 694 C C . LEU A 1 87 ? -2.451 -7.578 6.539 1 98.69 87 LEU A C 1
ATOM 696 O O . LEU A 1 87 ? -2.863 -8.719 6.32 1 98.69 87 LEU A O 1
ATOM 700 N N . ILE A 1 88 ? -2.033 -6.828 5.559 1 98.88 88 ILE A N 1
ATOM 701 C CA . ILE A 1 88 ? -2.09 -7.242 4.164 1 98.88 88 ILE A CA 1
ATOM 702 C C . ILE A 1 88 ? -1.021 -8.297 3.893 1 98.88 88 ILE A C 1
ATOM 704 O O . ILE A 1 88 ? -1.24 -9.227 3.113 1 98.88 88 ILE A O 1
ATOM 708 N N . VAL A 1 89 ? 0.123 -8.172 4.543 1 98.81 89 VAL A N 1
ATOM 709 C CA . VAL A 1 89 ? 1.145 -9.211 4.438 1 98.81 89 VAL A CA 1
ATOM 710 C C . VAL A 1 89 ? 0.63 -10.508 5.055 1 98.81 89 VAL A C 1
ATOM 712 O O . VAL A 1 89 ? 0.901 -11.602 4.543 1 98.81 89 VAL A O 1
ATOM 715 N N . ALA A 1 90 ? -0.084 -10.375 6.191 1 98.56 90 ALA A N 1
ATOM 716 C CA . ALA A 1 90 ? -0.703 -11.555 6.785 1 98.56 90 ALA A CA 1
ATOM 717 C C . ALA A 1 90 ? -1.685 -12.211 5.816 1 98.56 90 ALA A C 1
ATOM 719 O O . ALA A 1 90 ? -1.789 -13.438 5.762 1 98.56 90 ALA A O 1
ATOM 720 N N . ALA A 1 91 ? -2.43 -11.453 5.086 1 98.69 91 ALA A N 1
ATOM 721 C CA . ALA A 1 91 ? -3.299 -11.984 4.043 1 98.69 91 ALA A CA 1
ATOM 722 C C . ALA A 1 91 ? -2.492 -12.734 2.984 1 98.69 91 ALA A C 1
ATOM 724 O O . ALA A 1 91 ? -2.846 -13.852 2.6 1 98.69 91 ALA A O 1
ATOM 725 N N . ALA A 1 92 ? -1.383 -12.125 2.531 1 98.56 92 ALA A N 1
ATOM 726 C CA . ALA A 1 92 ? -0.514 -12.789 1.564 1 98.56 92 ALA A CA 1
ATOM 727 C C . ALA A 1 92 ? 0.024 -14.102 2.125 1 98.56 92 ALA A C 1
ATOM 729 O O . ALA A 1 92 ? 0.108 -15.102 1.409 1 98.56 92 ALA A O 1
ATOM 730 N N . PHE A 1 93 ? 0.36 -14.07 3.432 1 98.44 93 PHE A N 1
ATOM 731 C CA . PHE A 1 93 ? 0.827 -15.281 4.105 1 98.44 93 PHE A CA 1
ATOM 732 C C . PHE A 1 93 ? -0.247 -16.359 4.086 1 98.44 93 PHE A C 1
ATOM 734 O O . PHE A 1 93 ? 0.041 -17.516 3.793 1 98.44 93 PHE A O 1
ATOM 741 N N . SER A 1 94 ? -1.425 -15.984 4.379 1 98.25 94 SER A N 1
ATOM 742 C CA . SER A 1 94 ? -2.535 -16.938 4.363 1 98.25 94 SER A CA 1
ATOM 743 C C . SER A 1 94 ? -2.758 -17.5 2.963 1 98.25 94 SER A C 1
ATOM 745 O O . SER A 1 94 ? -3.029 -18.688 2.807 1 98.25 94 SER A O 1
ATOM 747 N N . ILE A 1 95 ? -2.617 -16.703 1.978 1 98.25 95 ILE A N 1
ATOM 748 C CA . ILE A 1 95 ? -2.854 -17.094 0.596 1 98.25 95 ILE A CA 1
ATOM 749 C C . ILE A 1 95 ? -1.742 -18.031 0.133 1 98.25 95 ILE A C 1
ATOM 751 O O . ILE A 1 95 ? -1.987 -18.969 -0.643 1 98.25 95 ILE A O 1
ATOM 755 N N . GLN A 1 96 ? -0.508 -17.828 0.639 1 97.94 96 GLN A N 1
ATOM 756 C CA . GLN A 1 96 ? 0.608 -18.703 0.302 1 97.94 96 GLN A CA 1
ATOM 757 C C . GLN A 1 96 ? 0.343 -20.125 0.762 1 97.94 96 GLN A C 1
ATOM 759 O O . GLN A 1 96 ? 0.906 -21.078 0.212 1 97.94 96 GLN A O 1
ATOM 764 N N . GLN A 1 97 ? -0.552 -20.312 1.684 1 96.88 97 GLN A N 1
ATOM 765 C CA . GLN A 1 97 ? -0.913 -21.641 2.156 1 96.88 97 GLN A CA 1
ATOM 766 C C . GLN A 1 97 ? -1.811 -22.359 1.15 1 96.88 97 GLN A C 1
ATOM 768 O O . GLN A 1 97 ? -2.109 -23.547 1.311 1 96.88 97 GLN A O 1
ATOM 773 N N . THR A 1 98 ? -2.188 -21.672 0.132 1 94.81 98 THR A N 1
ATOM 774 C CA . THR A 1 98 ? -3.014 -22.234 -0.927 1 94.81 98 THR A CA 1
ATOM 775 C C . THR A 1 98 ? -2.189 -22.469 -2.191 1 94.81 98 THR A C 1
ATOM 777 O O . THR A 1 98 ? -0.966 -22.312 -2.178 1 94.81 98 THR A O 1
ATOM 780 N N . GLU A 1 99 ? -2.818 -22.859 -3.295 1 90.69 99 GLU A N 1
ATOM 781 C CA . GLU A 1 99 ? -2.139 -23.156 -4.555 1 90.69 99 GLU A CA 1
ATOM 782 C C . GLU A 1 99 ? -1.972 -21.891 -5.395 1 90.69 99 GLU A C 1
ATOM 784 O O . GLU A 1 99 ? -1.314 -21.922 -6.438 1 90.69 99 GLU A O 1
ATOM 789 N N . VAL A 1 100 ? -2.473 -20.875 -4.836 1 95.06 100 VAL A N 1
ATOM 790 C CA . VAL A 1 100 ? -2.49 -19.641 -5.633 1 95.06 100 VAL A CA 1
ATOM 791 C C . VAL A 1 100 ? -1.082 -19.062 -5.715 1 95.06 100 VAL A C 1
ATOM 793 O O . VAL A 1 100 ? -0.657 -18.609 -6.777 1 95.06 100 VAL A O 1
ATOM 796 N N . PHE A 1 101 ? -0.385 -19.016 -4.551 1 96.94 101 PHE A N 1
ATOM 797 C CA . PHE A 1 101 ? 0.993 -18.531 -4.523 1 96.94 101 PHE A CA 1
ATOM 798 C C . PHE A 1 101 ? 1.952 -19.672 -4.188 1 96.94 101 PHE A C 1
ATOM 800 O O . PHE A 1 101 ? 1.755 -20.391 -3.205 1 96.94 101 PHE A O 1
ATOM 807 N N . ASP A 1 102 ? 3.021 -19.859 -5.055 1 96.88 102 ASP A N 1
ATOM 808 C CA . ASP A 1 102 ? 4.176 -20.578 -4.531 1 96.88 102 ASP A CA 1
ATOM 809 C C . ASP A 1 102 ? 5.078 -19.656 -3.711 1 96.88 102 ASP A C 1
ATOM 811 O O . ASP A 1 102 ? 4.77 -18.484 -3.529 1 96.88 102 ASP A O 1
ATOM 815 N N . GLU A 1 103 ? 6.156 -20.156 -3.146 1 96.88 103 GLU A N 1
ATOM 816 C CA . GLU A 1 103 ? 7.008 -19.375 -2.252 1 96.88 103 GLU A CA 1
ATOM 817 C C . GLU A 1 103 ? 7.656 -18.219 -2.988 1 96.88 103 GLU A C 1
ATOM 819 O O . GLU A 1 103 ? 7.793 -17.125 -2.432 1 96.88 103 GLU A O 1
ATOM 824 N N . LYS A 1 104 ? 8.047 -18.453 -4.211 1 95.62 104 LYS A N 1
ATOM 825 C CA . LYS A 1 104 ? 8.648 -17.375 -4.992 1 95.62 104 LYS A CA 1
ATOM 826 C C . LYS A 1 104 ? 7.648 -16.25 -5.223 1 95.62 104 LYS A C 1
ATOM 828 O O . LYS A 1 104 ? 7.941 -15.078 -4.949 1 95.62 104 LYS A O 1
ATOM 833 N N . SER A 1 105 ? 6.449 -16.625 -5.695 1 97.44 105 SER A N 1
ATOM 834 C CA . SER A 1 105 ? 5.395 -15.641 -5.953 1 97.44 105 SER A CA 1
ATOM 835 C C . SER A 1 105 ? 5.008 -14.898 -4.68 1 97.44 105 SER A C 1
ATOM 837 O O . SER A 1 105 ? 4.816 -13.68 -4.695 1 97.44 105 SER A O 1
ATOM 839 N N . ALA A 1 106 ? 4.938 -15.648 -3.633 1 98.12 106 ALA A N 1
ATOM 840 C CA . ALA A 1 106 ? 4.562 -15.023 -2.363 1 98.12 106 ALA A CA 1
ATOM 841 C C . ALA A 1 106 ? 5.605 -14.008 -1.922 1 98.12 106 ALA A C 1
ATOM 843 O O . ALA A 1 106 ? 5.258 -12.922 -1.435 1 98.12 106 ALA A O 1
ATOM 844 N N . GLY A 1 107 ? 6.852 -14.367 -2.049 1 97.81 107 GLY A N 1
ATOM 845 C CA . GLY A 1 107 ? 7.91 -13.422 -1.726 1 97.81 107 GLY A CA 1
ATOM 846 C C . GLY A 1 107 ? 7.832 -12.141 -2.531 1 97.81 107 GLY A C 1
ATOM 847 O O . GLY A 1 107 ? 8 -11.047 -1.985 1 97.81 107 GLY A O 1
ATOM 848 N N . ILE A 1 108 ? 7.555 -12.258 -3.787 1 98.06 108 ILE A N 1
ATOM 849 C CA . ILE A 1 108 ? 7.469 -11.109 -4.684 1 98.06 108 ILE A CA 1
ATOM 850 C C . ILE A 1 108 ? 6.246 -10.266 -4.328 1 98.06 108 ILE A C 1
ATOM 852 O O . ILE A 1 108 ? 6.293 -9.031 -4.379 1 98.06 108 ILE A O 1
ATOM 856 N N . VAL A 1 109 ? 5.16 -10.875 -3.947 1 98.81 109 VAL A N 1
ATOM 857 C CA . VAL A 1 109 ? 3.967 -10.164 -3.506 1 98.81 109 VAL A CA 1
ATOM 858 C C . VAL A 1 109 ? 4.293 -9.32 -2.275 1 98.81 109 VAL A C 1
ATOM 860 O O . VAL A 1 109 ? 3.924 -8.148 -2.205 1 98.81 109 VAL A O 1
ATOM 863 N N . ILE A 1 110 ? 4.977 -9.867 -1.314 1 98.81 110 ILE A N 1
ATOM 864 C CA . ILE A 1 110 ? 5.34 -9.141 -0.102 1 98.81 110 ILE A CA 1
ATOM 865 C C . ILE A 1 110 ? 6.27 -7.984 -0.452 1 98.81 110 ILE A C 1
ATOM 867 O O . ILE A 1 110 ? 6.16 -6.895 0.117 1 98.81 110 ILE A O 1
ATOM 871 N N . LEU A 1 111 ? 7.121 -8.25 -1.381 1 98.69 111 LEU A N 1
ATOM 872 C CA . LEU A 1 111 ? 8.016 -7.199 -1.855 1 98.69 111 LEU A CA 1
ATOM 873 C C . LEU A 1 111 ? 7.223 -6.031 -2.432 1 98.69 111 LEU A C 1
ATOM 875 O O . LEU A 1 111 ? 7.551 -4.871 -2.178 1 98.69 111 LEU A O 1
ATOM 879 N N . LEU A 1 112 ? 6.219 -6.309 -3.191 1 98.88 112 LEU A N 1
ATOM 880 C CA . LEU A 1 112 ? 5.387 -5.266 -3.779 1 98.88 112 LEU A CA 1
ATOM 881 C C . LEU A 1 112 ? 4.613 -4.516 -2.699 1 98.88 112 LEU A C 1
ATOM 883 O O . LEU A 1 112 ? 4.5 -3.287 -2.752 1 98.88 112 LEU A O 1
ATOM 887 N N . ILE A 1 113 ? 4.074 -5.227 -1.737 1 98.94 113 ILE A N 1
ATOM 888 C CA . ILE A 1 113 ? 3.365 -4.613 -0.62 1 98.94 113 ILE A CA 1
ATOM 889 C C . ILE A 1 113 ? 4.309 -3.693 0.15 1 98.94 113 ILE A C 1
ATOM 891 O O . ILE A 1 113 ? 3.947 -2.559 0.477 1 98.94 113 ILE A O 1
ATOM 895 N N . LEU A 1 114 ? 5.461 -4.227 0.426 1 98.88 114 LEU A N 1
ATOM 896 C CA . LEU A 1 114 ? 6.477 -3.449 1.128 1 98.88 114 LEU A CA 1
ATOM 897 C C . LEU A 1 114 ? 6.871 -2.215 0.322 1 98.88 114 LEU A C 1
ATOM 899 O O . LEU A 1 114 ? 7.066 -1.137 0.885 1 98.88 114 LEU A O 1
ATOM 903 N N . SER A 1 115 ? 7.02 -2.371 -0.955 1 98.88 115 SER A N 1
ATOM 904 C CA . SER A 1 115 ? 7.336 -1.257 -1.843 1 98.88 115 SER A CA 1
ATOM 905 C C . SER A 1 115 ? 6.285 -0.155 -1.744 1 98.88 115 SER A C 1
ATOM 907 O O . SER A 1 115 ? 6.613 1 -1.469 1 98.88 115 SER A O 1
ATOM 909 N N . LEU A 1 116 ? 5.059 -0.518 -1.901 1 98.94 116 LEU A N 1
ATOM 910 C CA . LEU A 1 116 ? 3.963 0.442 -1.832 1 98.94 116 LEU A CA 1
ATOM 911 C C . LEU A 1 116 ? 3.945 1.15 -0.482 1 98.94 116 LEU A C 1
ATOM 913 O O . LEU A 1 116 ? 3.906 2.381 -0.422 1 98.94 116 LEU A O 1
ATOM 917 N N . SER A 1 117 ? 3.99 0.37 0.555 1 98.88 117 SER A N 1
ATOM 918 C CA . SER A 1 117 ? 3.934 0.914 1.908 1 98.88 117 SER A CA 1
ATOM 919 C C . SER A 1 117 ? 5.098 1.862 2.172 1 98.88 117 SER A C 1
ATOM 921 O O . SER A 1 117 ? 4.914 2.934 2.754 1 98.88 117 SER A O 1
ATOM 923 N N . THR A 1 118 ? 6.242 1.479 1.726 1 98.81 118 THR A N 1
ATOM 924 C CA . THR A 1 118 ? 7.449 2.258 1.982 1 98.81 118 THR A CA 1
ATOM 925 C C . THR A 1 118 ? 7.43 3.562 1.19 1 98.81 118 THR A C 1
ATOM 927 O O . THR A 1 118 ? 7.777 4.621 1.717 1 98.81 118 THR A O 1
ATOM 930 N N . ILE A 1 119 ? 7.031 3.525 -0.05 1 98.75 119 ILE A N 1
ATOM 931 C CA . ILE A 1 119 ? 6.965 4.742 -0.853 1 98.75 119 ILE A CA 1
ATOM 932 C C . ILE A 1 119 ? 5.961 5.715 -0.235 1 98.75 119 ILE A C 1
ATOM 934 O O . ILE A 1 119 ? 6.266 6.895 -0.051 1 98.75 119 ILE A O 1
ATOM 938 N N . LEU A 1 120 ? 4.812 5.23 0.132 1 98.56 120 LEU A N 1
ATOM 939 C CA . LEU A 1 120 ? 3.762 6.082 0.679 1 98.56 120 LEU A CA 1
ATOM 940 C C . LEU A 1 120 ? 4.188 6.676 2.02 1 98.56 120 LEU A C 1
ATOM 942 O O . LEU A 1 120 ? 3.936 7.852 2.289 1 98.56 120 LEU A O 1
ATOM 946 N N . ASP A 1 121 ? 4.773 5.848 2.822 1 98 121 ASP A N 1
ATOM 947 C CA . ASP A 1 121 ? 5.234 6.363 4.109 1 98 121 ASP A CA 1
ATOM 948 C C . ASP A 1 121 ? 6.363 7.371 3.922 1 98 121 ASP A C 1
ATOM 950 O O . ASP A 1 121 ? 6.445 8.367 4.648 1 98 121 ASP A O 1
ATOM 954 N N . GLY A 1 122 ? 7.207 7.129 2.967 1 96.62 122 GLY A N 1
ATOM 955 C CA . GLY A 1 122 ? 8.32 8.016 2.68 1 96.62 122 GLY A CA 1
ATOM 956 C C . GLY A 1 122 ? 7.887 9.414 2.275 1 96.62 122 GLY A C 1
ATOM 957 O O . GLY A 1 122 ? 8.602 10.383 2.521 1 96.62 122 GLY A O 1
ATOM 958 N N . ILE A 1 123 ? 6.742 9.547 1.67 1 95.62 123 ILE A N 1
ATOM 959 C CA . ILE A 1 123 ? 6.203 10.844 1.298 1 95.62 123 ILE A CA 1
ATOM 960 C C . ILE A 1 123 ? 5.957 11.68 2.553 1 95.62 123 ILE A C 1
ATOM 962 O O . ILE A 1 123 ? 6.094 12.906 2.525 1 95.62 123 ILE A O 1
ATOM 966 N N . ARG A 1 124 ? 5.719 11.023 3.615 1 92.12 124 ARG A N 1
ATOM 967 C CA . ARG A 1 124 ? 5.406 11.727 4.855 1 92.12 124 ARG A CA 1
ATOM 968 C C . ARG A 1 124 ? 6.664 11.953 5.688 1 92.12 124 ARG A C 1
ATOM 970 O O . ARG A 1 124 ? 6.867 13.047 6.227 1 92.12 124 ARG A O 1
ATOM 977 N N . ILE A 1 125 ? 7.504 10.977 5.746 1 92.81 125 ILE A N 1
ATOM 978 C CA . ILE A 1 125 ? 8.555 11.062 6.75 1 92.81 125 ILE A CA 1
ATOM 979 C C . ILE A 1 125 ? 9.883 11.406 6.074 1 92.81 125 ILE A C 1
ATOM 981 O O . ILE A 1 125 ? 10.867 11.727 6.75 1 92.81 125 ILE A O 1
ATOM 985 N N . GLY A 1 126 ? 9.984 11.281 4.738 1 92.25 126 GLY A N 1
ATOM 986 C CA . GLY A 1 126 ? 11.195 11.672 4.039 1 92.25 126 GLY A CA 1
ATOM 987 C C . GLY A 1 126 ? 11.383 10.961 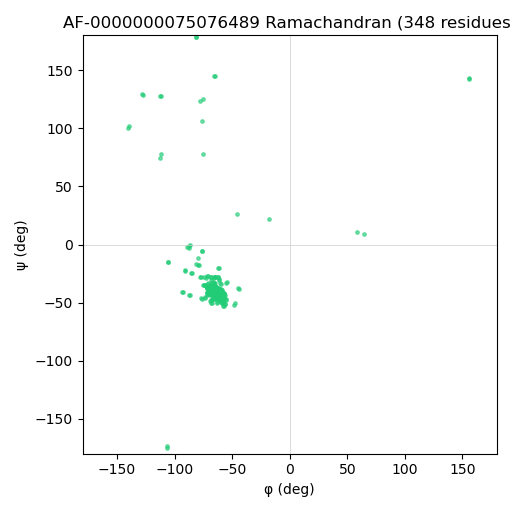2.713 1 92.25 126 GLY A C 1
ATOM 988 O O . GLY A 1 126 ? 11.148 9.75 2.615 1 92.25 126 GLY A O 1
ATOM 989 N N . TRP A 1 127 ? 11.875 11.664 1.804 1 93.06 127 TRP A N 1
ATOM 990 C CA . TRP A 1 127 ? 11.953 11.172 0.433 1 93.06 127 TRP A CA 1
ATOM 991 C C . TRP A 1 127 ? 12.961 10.031 0.322 1 93.06 127 TRP A C 1
ATOM 993 O O . TRP A 1 127 ? 12.859 9.188 -0.571 1 93.06 127 TRP A O 1
ATOM 1003 N N . ARG A 1 128 ? 13.953 9.984 1.137 1 93.12 128 ARG A N 1
ATOM 1004 C CA . ARG A 1 128 ? 14.93 8.898 1.121 1 93.12 128 ARG A CA 1
ATOM 1005 C C . ARG A 1 128 ? 14.258 7.551 1.366 1 93.12 128 ARG A C 1
ATOM 1007 O O . ARG A 1 128 ? 14.641 6.543 0.768 1 93.12 128 ARG A O 1
ATOM 1014 N N . PHE A 1 129 ? 13.312 7.582 2.271 1 96.56 129 PHE A N 1
ATOM 1015 C CA . PHE A 1 129 ? 12.578 6.359 2.566 1 96.56 129 PHE A CA 1
ATOM 1016 C C . PHE A 1 129 ? 11.758 5.914 1.361 1 96.56 129 PHE A C 1
ATOM 1018 O O . PHE A 1 129 ? 11.648 4.715 1.086 1 96.56 129 PHE A O 1
ATOM 1025 N N . SER A 1 130 ? 11.234 6.832 0.54 1 97.5 130 SER A N 1
ATOM 1026 C CA . SER A 1 130 ? 10.523 6.512 -0.697 1 97.5 130 SER A CA 1
ATOM 1027 C C . SER A 1 130 ? 11.461 5.875 -1.719 1 97.5 130 SER A C 1
ATOM 1029 O O . SER A 1 130 ? 11.055 4.996 -2.48 1 97.5 130 SER A O 1
ATOM 1031 N N . LEU A 1 131 ? 12.688 6.328 -1.729 1 97.25 131 LEU A N 1
ATOM 1032 C CA . LEU A 1 131 ? 13.656 5.773 -2.664 1 97.25 131 LEU A CA 1
ATOM 1033 C C . LEU A 1 131 ? 13.891 4.289 -2.389 1 97.25 131 LEU A C 1
ATOM 1035 O O . LEU A 1 131 ? 14.055 3.5 -3.322 1 97.25 131 LEU A O 1
ATOM 1039 N N . VAL A 1 132 ? 13.914 3.973 -1.117 1 98.06 132 VAL A N 1
ATOM 1040 C CA . VAL A 1 132 ? 14.047 2.568 -0.746 1 98.06 132 VAL A CA 1
ATOM 1041 C C . VAL A 1 132 ? 12.859 1.774 -1.283 1 98.06 132 VAL A C 1
ATOM 1043 O O . VAL A 1 132 ? 13.023 0.668 -1.801 1 98.06 132 VAL A O 1
ATOM 1046 N N . GLY A 1 133 ? 11.695 2.338 -1.146 1 98.75 133 GLY A N 1
ATOM 1047 C CA . GLY A 1 133 ? 10.5 1.698 -1.677 1 98.75 133 GLY A CA 1
ATOM 1048 C C . GLY A 1 133 ? 10.547 1.514 -3.182 1 98.75 133 GLY A C 1
ATOM 1049 O O . GLY A 1 133 ? 10.141 0.469 -3.695 1 98.75 133 GLY A O 1
ATOM 1050 N N . ILE A 1 134 ? 10.984 2.512 -3.879 1 98.31 134 ILE A N 1
ATOM 1051 C CA . ILE A 1 134 ? 11.125 2.424 -5.328 1 98.31 134 ILE A CA 1
ATOM 1052 C C . ILE A 1 134 ? 12.109 1.313 -5.688 1 98.31 134 ILE A C 1
ATOM 1054 O O . ILE A 1 134 ? 11.859 0.519 -6.594 1 98.31 134 ILE A O 1
ATOM 1058 N N . PHE A 1 135 ? 13.195 1.232 -4.957 1 98.44 135 PHE A N 1
ATOM 1059 C CA . PHE A 1 135 ? 14.164 0.163 -5.152 1 98.44 135 PHE A CA 1
ATOM 1060 C C . PHE A 1 135 ? 13.508 -1.202 -5.004 1 98.44 135 PHE A C 1
ATOM 1062 O O . PHE A 1 135 ? 13.742 -2.102 -5.816 1 98.44 135 PHE A O 1
ATOM 1069 N N . LEU A 1 136 ? 12.703 -1.371 -4 1 98.62 136 LEU A N 1
ATOM 1070 C CA . LEU A 1 136 ? 12.031 -2.639 -3.748 1 98.62 136 LEU A CA 1
ATOM 1071 C C . LEU A 1 136 ? 11.117 -3.01 -4.914 1 98.62 136 LEU A C 1
ATOM 1073 O O . LEU A 1 136 ? 11.109 -4.16 -5.355 1 98.62 136 LEU A O 1
ATOM 1077 N N . GLY A 1 137 ? 10.32 -2.059 -5.375 1 98.56 137 GLY A N 1
ATOM 1078 C CA . GLY A 1 137 ? 9.422 -2.309 -6.488 1 98.56 137 GLY A CA 1
ATOM 1079 C C . GLY A 1 137 ? 10.148 -2.693 -7.766 1 98.56 137 GLY A C 1
ATOM 1080 O O . GLY A 1 137 ? 9.789 -3.67 -8.422 1 98.56 137 GLY A O 1
ATOM 1081 N N . VAL A 1 138 ? 11.164 -1.945 -8.094 1 97.94 138 VAL A N 1
ATOM 1082 C CA . VAL A 1 138 ? 11.961 -2.242 -9.281 1 97.94 138 VAL A CA 1
ATOM 1083 C C . VAL A 1 138 ? 12.625 -3.609 -9.125 1 97.94 138 VAL A C 1
ATOM 1085 O O . VAL A 1 138 ? 12.68 -4.391 -10.086 1 97.94 138 VAL A O 1
ATOM 1088 N N . SER A 1 139 ? 13.117 -3.891 -7.969 1 97.25 139 SER A N 1
ATOM 1089 C CA . SER A 1 139 ? 13.758 -5.176 -7.703 1 97.25 139 SER A CA 1
ATOM 1090 C C . SER A 1 139 ? 12.781 -6.332 -7.91 1 97.25 139 SER A C 1
ATOM 1092 O O . SER A 1 139 ? 13.164 -7.395 -8.406 1 97.25 139 SER A O 1
ATOM 1094 N N . ALA A 1 140 ? 11.539 -6.141 -7.445 1 97.56 140 ALA A N 1
ATOM 1095 C CA . ALA A 1 140 ? 10.523 -7.168 -7.668 1 97.56 140 ALA A CA 1
ATOM 1096 C C . ALA A 1 140 ? 10.359 -7.473 -9.156 1 97.56 140 ALA A C 1
ATOM 1098 O O . ALA A 1 140 ? 10.289 -8.641 -9.555 1 97.56 140 ALA A O 1
ATOM 1099 N N . VAL A 1 141 ? 10.352 -6.453 -9.953 1 97.94 141 VAL A N 1
ATOM 1100 C CA . VAL A 1 141 ? 10.195 -6.609 -11.398 1 97.94 141 VAL A CA 1
ATOM 1101 C C . VAL A 1 141 ? 11.438 -7.273 -11.984 1 97.94 141 VAL A C 1
ATOM 1103 O O . VAL A 1 141 ? 11.344 -8.273 -12.695 1 97.94 141 VAL A O 1
ATOM 1106 N N . VAL A 1 142 ? 12.602 -6.777 -11.633 1 96.62 142 VAL A N 1
ATOM 1107 C CA . VAL A 1 142 ? 13.859 -7.281 -12.172 1 96.62 142 VAL A CA 1
ATOM 1108 C C . VAL A 1 142 ? 14.047 -8.742 -11.789 1 96.62 142 VAL A C 1
ATOM 1110 O O . VAL A 1 142 ? 14.422 -9.57 -12.625 1 96.62 142 VAL A O 1
ATOM 1113 N N . THR A 1 143 ? 13.75 -9.07 -10.531 1 95.06 143 THR A N 1
ATOM 1114 C CA . THR A 1 143 ? 13.906 -10.445 -10.055 1 95.06 143 THR A CA 1
ATOM 1115 C C . THR A 1 143 ? 12.938 -11.383 -10.773 1 95.06 143 THR A C 1
ATOM 1117 O O . THR A 1 143 ? 13.227 -12.57 -10.938 1 95.06 143 THR A O 1
ATOM 1120 N N . SER A 1 144 ? 11.828 -10.867 -11.203 1 95.94 144 SER A N 1
ATOM 1121 C CA . SER A 1 144 ? 10.844 -11.695 -11.898 1 95.94 144 SER A CA 1
ATOM 1122 C C . SER A 1 144 ? 11.266 -11.969 -13.336 1 95.94 144 SER A C 1
ATOM 1124 O O . SER A 1 144 ? 10.867 -12.977 -13.922 1 95.94 144 SER A O 1
ATOM 1126 N N . PHE A 1 145 ? 12.047 -11.078 -13.977 1 94.81 145 PHE A N 1
ATOM 1127 C CA . PHE A 1 145 ? 12.477 -11.234 -15.359 1 94.81 145 PHE A CA 1
ATOM 1128 C C . PHE A 1 145 ? 13.812 -11.977 -15.43 1 94.81 145 PHE A C 1
ATOM 1130 O O . PHE A 1 145 ? 14.164 -12.523 -16.469 1 94.81 145 PHE A O 1
ATOM 1137 N N . MET A 1 146 ? 14.5 -11.922 -14.312 1 90.38 146 MET A N 1
ATOM 1138 C CA . MET A 1 146 ? 15.859 -12.453 -14.312 1 90.38 146 MET A CA 1
ATOM 1139 C C . MET A 1 146 ? 16.062 -13.445 -13.17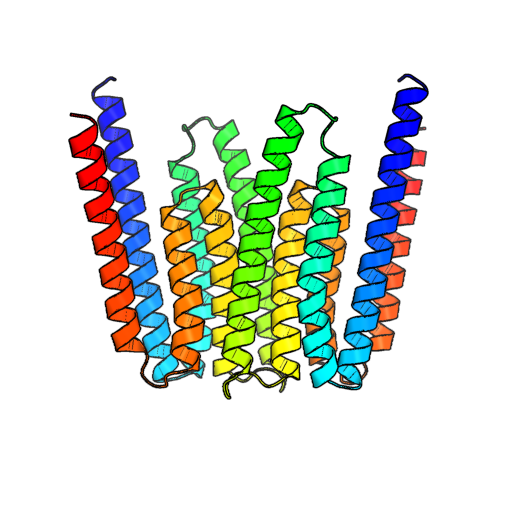2 1 90.38 146 MET A C 1
ATOM 1141 O O . MET A 1 146 ? 15.719 -13.156 -12.031 1 90.38 146 MET A O 1
ATOM 1145 N N . GLN A 1 147 ? 16.578 -14.633 -13.383 1 82.06 147 GLN A N 1
ATOM 1146 C CA . GLN A 1 147 ? 16.859 -15.633 -12.352 1 82.06 147 GLN A CA 1
ATOM 1147 C C . GLN A 1 147 ? 17.984 -15.18 -11.438 1 82.06 147 GLN A C 1
ATOM 1149 O O . GLN A 1 147 ? 17.938 -15.383 -10.227 1 82.06 147 GLN A O 1
ATOM 1154 N N . GLN A 1 148 ? 19.078 -14.586 -11.953 1 85.62 148 GLN A N 1
ATOM 1155 C CA . GLN A 1 148 ? 20.203 -14.078 -11.164 1 85.62 148 GLN A CA 1
ATOM 1156 C C . GLN A 1 148 ? 20.266 -12.555 -11.227 1 85.62 148 GLN A C 1
ATOM 1158 O O . GLN A 1 148 ? 21.172 -12 -11.844 1 85.62 148 GLN A O 1
ATOM 1163 N N . ALA A 1 149 ? 19.312 -11.984 -10.391 1 87.69 149 ALA A N 1
ATOM 1164 C CA . ALA A 1 149 ? 19.125 -10.539 -10.484 1 87.69 149 ALA A CA 1
ATOM 1165 C C . ALA A 1 149 ? 20.047 -9.797 -9.531 1 87.69 149 ALA A C 1
ATOM 1167 O O . ALA A 1 149 ? 20.125 -8.57 -9.562 1 87.69 149 ALA A O 1
ATOM 1168 N N . ILE A 1 150 ? 20.812 -10.508 -8.766 1 85.25 150 ILE A N 1
ATOM 1169 C CA . ILE A 1 150 ? 21.547 -9.906 -7.656 1 85.25 150 ILE A CA 1
ATOM 1170 C C . ILE A 1 150 ? 22.547 -8.875 -8.188 1 85.25 150 ILE A C 1
ATOM 1172 O O . ILE A 1 150 ? 22.734 -7.824 -7.574 1 85.25 150 ILE A O 1
ATOM 1176 N N . TRP A 1 151 ? 23.156 -9.086 -9.266 1 86.06 151 TRP A N 1
ATOM 1177 C CA . TRP A 1 151 ? 24.172 -8.164 -9.781 1 86.06 151 TRP A CA 1
ATOM 1178 C C . TRP A 1 151 ? 23.547 -6.848 -10.211 1 86.06 151 TRP A C 1
ATOM 1180 O O . TRP A 1 151 ? 24.078 -5.773 -9.922 1 86.06 151 TRP A O 1
ATOM 1190 N N . ILE A 1 152 ? 22.469 -6.91 -10.867 1 90.81 152 ILE A N 1
ATOM 1191 C CA . ILE A 1 152 ? 21.75 -5.707 -11.289 1 90.81 152 ILE A CA 1
ATOM 1192 C C . ILE A 1 152 ? 21.25 -4.953 -10.062 1 90.81 152 ILE A C 1
ATOM 1194 O O . ILE A 1 152 ? 21.281 -3.723 -10.023 1 90.81 152 ILE A O 1
ATOM 1198 N N . GLU A 1 153 ? 20.781 -5.691 -9.133 1 93.19 153 GLU A N 1
ATOM 1199 C CA . GLU A 1 153 ? 20.281 -5.078 -7.91 1 93.19 153 GLU A CA 1
ATOM 1200 C C . GLU A 1 153 ? 21.406 -4.352 -7.164 1 93.19 153 GLU A C 1
ATOM 1202 O O . GLU A 1 153 ? 21.172 -3.287 -6.586 1 93.19 153 GLU A O 1
ATOM 1207 N N . LEU A 1 154 ? 22.562 -5 -7.137 1 93.12 154 LEU A N 1
ATOM 1208 C CA . LEU A 1 154 ? 23.703 -4.379 -6.492 1 93.12 154 LEU A CA 1
ATOM 1209 C C . LEU A 1 154 ? 24.047 -3.051 -7.16 1 93.12 154 LEU A C 1
ATOM 1211 O O . LEU A 1 154 ? 24.297 -2.053 -6.477 1 93.12 154 LEU A O 1
ATOM 1215 N N . LEU A 1 155 ? 24.047 -3.037 -8.438 1 94.12 155 LEU A N 1
ATOM 1216 C CA . LEU A 1 155 ? 24.328 -1.823 -9.195 1 94.12 155 LEU A CA 1
ATOM 1217 C C . LEU A 1 155 ? 23.312 -0.737 -8.883 1 94.12 155 LEU A C 1
ATOM 1219 O O . LEU A 1 155 ? 23.672 0.425 -8.688 1 94.12 155 LEU A O 1
ATOM 1223 N N . MET A 1 156 ? 22.062 -1.179 -8.812 1 95.69 156 MET A N 1
ATOM 1224 C CA . MET A 1 156 ? 21 -0.226 -8.508 1 95.69 156 MET A CA 1
ATOM 1225 C C . MET A 1 156 ? 21.172 0.345 -7.105 1 95.69 156 MET A C 1
ATOM 1227 O O . MET A 1 156 ? 21.016 1.552 -6.902 1 95.69 156 MET A O 1
ATOM 1231 N N . ALA A 1 157 ? 21.453 -0.506 -6.172 1 94.75 157 ALA A N 1
ATOM 1232 C CA . ALA A 1 157 ? 21.609 -0.067 -4.789 1 94.75 157 ALA A CA 1
ATOM 1233 C C . ALA A 1 157 ? 22.781 0.913 -4.66 1 94.75 157 ALA A C 1
ATOM 1235 O O . ALA A 1 157 ? 22.641 1.96 -4.023 1 94.75 157 ALA A O 1
ATOM 1236 N N . ILE A 1 158 ? 23.906 0.63 -5.285 1 94.56 158 ILE A N 1
ATOM 1237 C CA . ILE A 1 158 ? 25.078 1.507 -5.277 1 94.56 158 ILE A CA 1
ATOM 1238 C C . ILE A 1 158 ? 24.719 2.84 -5.934 1 94.56 158 ILE A C 1
ATOM 1240 O O . ILE A 1 158 ? 25.109 3.902 -5.438 1 94.56 158 ILE A O 1
ATOM 1244 N N . GLY A 1 159 ? 24.047 2.756 -7.035 1 95 159 GLY A N 1
ATOM 1245 C CA . GLY A 1 159 ? 23.609 3.965 -7.719 1 95 159 GLY A CA 1
ATOM 1246 C C . GLY A 1 159 ? 22.766 4.875 -6.844 1 95 159 GLY A C 1
ATOM 1247 O O . GLY A 1 159 ? 22.953 6.094 -6.844 1 95 159 GLY A O 1
ATOM 1248 N N . ILE A 1 160 ? 21.828 4.25 -6.098 1 93.94 160 ILE A N 1
ATOM 1249 C CA . ILE A 1 160 ? 20.953 5.02 -5.23 1 93.94 160 ILE A CA 1
ATOM 1250 C C . ILE A 1 160 ? 21.766 5.699 -4.129 1 93.94 160 ILE A C 1
ATOM 1252 O O . ILE A 1 160 ? 21.578 6.887 -3.854 1 93.94 160 ILE A O 1
ATOM 1256 N N . VAL A 1 161 ? 22.641 4.988 -3.531 1 93.31 161 VAL A N 1
ATOM 1257 C CA . VAL A 1 161 ? 23.484 5.539 -2.473 1 93.31 161 VAL A CA 1
ATOM 1258 C C . VAL A 1 161 ? 24.328 6.68 -3.027 1 93.31 161 VAL A C 1
ATOM 1260 O O . VAL A 1 161 ? 24.406 7.758 -2.434 1 93.31 161 VAL A O 1
ATOM 1263 N N . ALA A 1 162 ? 24.969 6.492 -4.172 1 93.5 162 ALA A N 1
ATOM 1264 C CA . ALA A 1 162 ? 25.797 7.516 -4.809 1 93.5 162 ALA A CA 1
ATOM 1265 C C . ALA A 1 162 ? 24.969 8.758 -5.129 1 93.5 162 ALA A C 1
ATOM 1267 O O . ALA A 1 162 ? 25.406 9.883 -4.867 1 93.5 162 ALA A O 1
ATOM 1268 N N . MET A 1 163 ? 23.844 8.516 -5.66 1 92.06 163 MET A N 1
ATOM 1269 C CA . MET A 1 163 ? 22.969 9.617 -6.027 1 92.06 163 MET A CA 1
ATOM 1270 C C . MET A 1 163 ? 22.594 10.445 -4.805 1 92.06 163 MET A C 1
ATOM 1272 O O . MET A 1 163 ? 22.578 11.68 -4.863 1 92.06 163 MET A O 1
ATOM 1276 N N . THR A 1 164 ? 22.219 9.789 -3.736 1 89.75 164 THR A N 1
ATOM 1277 C CA . THR A 1 164 ? 21.812 10.5 -2.529 1 89.75 164 THR A CA 1
ATOM 1278 C C . THR A 1 164 ? 22.969 11.297 -1.95 1 89.75 164 THR A C 1
ATOM 1280 O O . THR A 1 164 ? 22.781 12.422 -1.479 1 89.75 164 THR A O 1
ATOM 1283 N N . ILE A 1 165 ? 24.141 10.836 -2.006 1 88.19 165 ILE A N 1
ATOM 1284 C CA . ILE A 1 165 ? 25.328 11.539 -1.528 1 88.19 165 ILE A CA 1
ATOM 1285 C C . ILE A 1 165 ? 25.609 12.75 -2.412 1 88.19 165 ILE A C 1
ATOM 1287 O O . ILE A 1 165 ? 25.844 13.852 -1.908 1 88.19 165 ILE A O 1
ATOM 1291 N N . LEU A 1 166 ? 25.641 12.547 -3.691 1 90.06 166 LEU A N 1
ATOM 1292 C CA . LEU A 1 166 ? 25.891 13.625 -4.633 1 90.06 166 LEU A CA 1
ATOM 1293 C C . LEU A 1 166 ? 24.875 14.75 -4.465 1 90.06 166 LEU A C 1
ATOM 1295 O O . LEU A 1 166 ? 25.219 15.93 -4.555 1 90.06 166 LEU A O 1
ATOM 1299 N N . TRP A 1 167 ? 23.625 14.336 -4.266 1 87.12 167 TRP A N 1
ATOM 1300 C CA . TRP A 1 167 ? 22.562 15.312 -4.062 1 87.12 167 TRP A CA 1
ATOM 1301 C C . TRP A 1 167 ? 22.828 16.156 -2.816 1 87.12 167 TRP A C 1
ATOM 1303 O O . TRP A 1 167 ? 22.609 17.359 -2.822 1 87.12 167 TRP A O 1
ATOM 1313 N N . GLU A 1 168 ? 23.281 15.555 -1.823 1 83.94 168 GLU A N 1
ATOM 1314 C CA . GLU A 1 168 ? 23.594 16.25 -0.58 1 83.94 168 GLU A CA 1
ATOM 1315 C C . GLU A 1 168 ? 24.75 17.234 -0.771 1 83.94 168 GLU A C 1
ATOM 1317 O O . GLU A 1 168 ? 24.719 18.359 -0.26 1 83.94 168 GLU A O 1
ATOM 1322 N N . VAL A 1 169 ? 25.766 16.812 -1.388 1 86.69 169 VAL A N 1
ATOM 1323 C CA . VAL A 1 169 ? 26.922 17.641 -1.645 1 86.69 169 VAL A CA 1
ATOM 1324 C C . VAL A 1 169 ? 26.516 18.844 -2.512 1 86.69 169 VAL A C 1
ATOM 1326 O O . VAL A 1 169 ? 26.938 19.969 -2.254 1 86.69 169 VAL A O 1
ATOM 1329 N N . TRP A 1 170 ? 25.766 18.562 -3.486 1 88.62 170 TRP A N 1
ATOM 1330 C CA . TRP A 1 170 ? 25.297 19.609 -4.383 1 88.62 170 TRP A CA 1
ATOM 1331 C C . TRP A 1 170 ? 24.469 20.641 -3.625 1 88.62 170 TRP A C 1
ATOM 1333 O O . TRP A 1 170 ? 24.641 21.844 -3.832 1 88.62 170 TRP A O 1
ATOM 1343 N N . GLN A 1 171 ? 23.547 20.188 -2.727 1 84 171 GLN A N 1
ATOM 1344 C CA . GLN A 1 171 ? 22.734 21.078 -1.921 1 84 171 GLN A CA 1
ATOM 1345 C C . GLN A 1 171 ? 23.594 21.922 -0.985 1 84 171 GLN A C 1
ATOM 1347 O O . GLN A 1 171 ? 23.312 23.094 -0.762 1 84 171 GLN A O 1
ATOM 1352 N N . TYR A 1 172 ? 24.609 21.312 -0.444 1 81.38 172 TYR A N 1
ATOM 1353 C CA . TYR A 1 172 ? 25.547 22.016 0.426 1 81.38 172 TYR A CA 1
ATOM 1354 C C . TYR A 1 172 ? 26.266 23.125 -0.335 1 81.38 172 TYR A C 1
ATOM 1356 O O . TYR A 1 172 ? 26.375 24.25 0.15 1 81.38 172 TYR A O 1
ATOM 1364 N N . LYS A 1 173 ? 26.703 22.891 -1.469 1 88 173 LYS A N 1
ATOM 1365 C CA . LYS A 1 173 ? 27.453 23.859 -2.281 1 88 173 LYS A CA 1
ATOM 1366 C C . LYS A 1 173 ? 26.547 25 -2.736 1 88 173 LYS A C 1
ATOM 1368 O O . LYS A 1 173 ? 26.984 26.141 -2.855 1 88 173 LYS A O 1
ATOM 1373 N N . ARG A 1 174 ? 25.422 24.703 -2.998 1 86.19 174 ARG A N 1
ATOM 1374 C CA . ARG A 1 174 ? 24.469 25.719 -3.447 1 86.19 174 ARG A CA 1
ATOM 1375 C C . ARG A 1 174 ? 24.141 26.688 -2.32 1 86.19 174 ARG A C 1
ATOM 1377 O O . ARG A 1 174 ? 23.797 27.844 -2.572 1 86.19 174 ARG A O 1
ATOM 1384 N N . GLN A 1 175 ? 24.094 26.328 -1.103 1 75.25 175 GLN A N 1
ATOM 1385 C CA . GLN A 1 175 ? 23.781 27.172 0.043 1 75.25 175 GLN A CA 1
ATOM 1386 C C . GLN A 1 175 ? 24.984 28.016 0.449 1 75.25 175 GLN A C 1
ATOM 1388 O O . GLN A 1 175 ? 24.844 29.016 1.163 1 75.25 175 GLN A O 1
ATOM 1393 N N . LEU A 1 176 ? 26.125 27.672 0.026 1 66.81 176 LEU A N 1
ATOM 1394 C CA . LEU A 1 176 ? 27.281 28.516 0.232 1 66.81 176 LEU A CA 1
ATOM 1395 C C . LEU A 1 176 ? 27.359 29.609 -0.836 1 66.81 176 LEU A C 1
ATOM 1397 O O . LEU A 1 176 ? 27.734 30.75 -0.543 1 66.81 176 LEU A O 1
ATOM 1401 N N . MET B 1 1 ? -26.922 25.047 14.539 1 56.28 1 MET B N 1
ATOM 1402 C CA . MET B 1 1 ? -26.422 24.734 13.203 1 56.28 1 MET B CA 1
ATOM 1403 C C . MET B 1 1 ? -27.438 25.094 12.133 1 56.28 1 MET B C 1
ATOM 1405 O O . MET B 1 1 ? -28.594 24.688 12.211 1 56.28 1 MET B O 1
ATOM 1409 N N . SER B 1 2 ? -27.062 25.938 11.164 1 72.12 2 SER B N 1
ATOM 1410 C CA . SER B 1 2 ? -28.047 26.438 10.195 1 72.12 2 SER B CA 1
ATOM 1411 C C . SER B 1 2 ? -28.578 25.312 9.328 1 72.12 2 SER B C 1
ATOM 1413 O O . SER B 1 2 ? -27.938 24.266 9.164 1 72.12 2 SER B O 1
ATOM 1415 N N . GLU B 1 3 ? -29.781 25.312 8.938 1 70.25 3 GLU B N 1
ATOM 1416 C CA . GLU B 1 3 ? -30.438 24.359 8.047 1 70.25 3 GLU B CA 1
ATOM 1417 C C . GLU B 1 3 ? -29.562 24.031 6.836 1 70.25 3 GLU B C 1
ATOM 1419 O O . GLU B 1 3 ? -29.516 22.891 6.391 1 70.25 3 GLU B O 1
ATOM 1424 N N . ASP B 1 4 ? -28.828 24.969 6.258 1 70.06 4 ASP B N 1
ATOM 1425 C CA . ASP B 1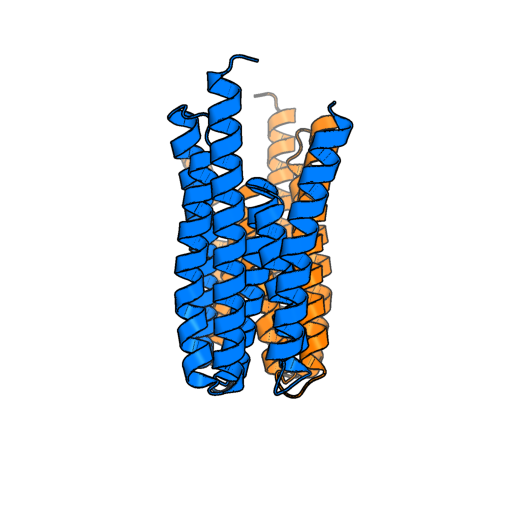 4 ? -27.953 24.812 5.105 1 70.06 4 ASP B CA 1
ATOM 1426 C C . ASP B 1 4 ? -26.766 23.906 5.438 1 70.06 4 ASP B C 1
ATOM 1428 O O . ASP B 1 4 ? -26.359 23.078 4.617 1 70.06 4 ASP B O 1
ATOM 1432 N N . THR B 1 5 ? -26.344 24.031 6.676 1 72.62 5 THR B N 1
ATOM 1433 C CA . THR B 1 5 ? -25.234 23.203 7.113 1 72.62 5 THR B CA 1
ATOM 1434 C C . THR B 1 5 ? -25.656 21.75 7.277 1 72.62 5 THR B C 1
ATOM 1436 O O . THR B 1 5 ? -24.938 20.828 6.902 1 72.62 5 THR B O 1
ATOM 1439 N N . LEU B 1 6 ? -26.812 21.594 7.738 1 70.38 6 LEU B N 1
ATOM 1440 C CA . LEU B 1 6 ? -27.359 20.266 7.934 1 70.38 6 LEU B CA 1
ATOM 1441 C C . LEU B 1 6 ? -27.625 19.578 6.594 1 70.38 6 LEU B C 1
ATOM 1443 O O . LEU B 1 6 ? -27.375 18.375 6.441 1 70.38 6 LEU B O 1
ATOM 1447 N N . PHE B 1 7 ? -28.047 20.328 5.578 1 68.06 7 PHE B N 1
ATOM 1448 C CA . PHE B 1 7 ? -28.328 19.797 4.246 1 68.06 7 PHE B CA 1
ATOM 1449 C C . PHE B 1 7 ? -27.031 19.406 3.537 1 68.06 7 PHE B C 1
ATOM 1451 O O . PHE B 1 7 ? -26.984 18.391 2.859 1 68.06 7 PHE B O 1
ATOM 1458 N N . THR B 1 8 ? -26.062 20.094 3.746 1 75.75 8 THR B N 1
ATOM 1459 C CA . THR B 1 8 ? -24.766 19.828 3.109 1 75.75 8 THR B CA 1
ATOM 1460 C C . THR B 1 8 ? -24.125 18.578 3.707 1 75.75 8 THR B C 1
ATOM 1462 O O . THR B 1 8 ? -23.578 17.75 2.979 1 75.75 8 THR B O 1
ATOM 1465 N N . GLU B 1 9 ? -24.328 18.453 4.973 1 76.56 9 GLU B N 1
ATOM 1466 C CA . GLU B 1 9 ? -23.75 17.312 5.66 1 76.56 9 GLU B CA 1
ATOM 1467 C C . GLU B 1 9 ? -24.484 16.016 5.293 1 76.56 9 GLU B C 1
ATOM 1469 O O . GLU B 1 9 ? -23.859 14.969 5.137 1 76.56 9 GLU B O 1
ATOM 1474 N N . LYS B 1 10 ? -25.75 16.219 5.168 1 77.12 10 LYS B N 1
ATOM 1475 C CA . LYS B 1 10 ? -26.562 15.078 4.777 1 77.12 10 LYS B CA 1
ATOM 1476 C C . LYS B 1 10 ? -26.234 14.633 3.354 1 77.12 10 LYS B C 1
ATOM 1478 O O . LYS B 1 10 ? -26.156 13.43 3.078 1 77.12 10 LYS B O 1
ATOM 1483 N N . ARG B 1 11 ? -26.094 15.508 2.496 1 79.75 11 ARG B N 1
ATOM 1484 C CA . ARG B 1 11 ? -25.75 15.211 1.108 1 79.75 11 ARG B CA 1
ATOM 1485 C C . ARG B 1 11 ? -24.391 14.555 1.006 1 79.75 11 ARG B C 1
ATOM 1487 O O . ARG B 1 11 ? -24.203 13.594 0.254 1 79.75 11 ARG B O 1
ATOM 1494 N N . LYS B 1 12 ? -23.469 15.07 1.751 1 80.75 12 LYS B N 1
ATOM 1495 C CA . LYS B 1 12 ? -22.125 14.484 1.797 1 80.75 12 LYS B CA 1
ATOM 1496 C C . LYS B 1 12 ? -22.188 13.039 2.271 1 80.75 12 LYS B C 1
ATOM 1498 O O . LYS B 1 12 ? -21.547 12.164 1.681 1 80.75 12 LYS B O 1
ATOM 1503 N N . PHE B 1 13 ? -22.984 12.875 3.184 1 79.69 13 PHE B N 1
ATOM 1504 C CA . PHE B 1 13 ? -23.156 11.539 3.748 1 79.69 13 PHE B CA 1
ATOM 1505 C C . PHE B 1 13 ? -23.766 10.594 2.729 1 79.69 13 PHE B C 1
ATOM 1507 O O . PHE B 1 13 ? -23.328 9.445 2.594 1 79.69 13 PHE B O 1
ATOM 1514 N N . GLN B 1 14 ? -24.719 11.062 2.086 1 84.44 14 GLN B N 1
ATOM 1515 C CA . GLN B 1 14 ? -25.406 10.242 1.09 1 84.44 14 GLN B CA 1
ATOM 1516 C C . GLN B 1 14 ? -24.469 9.883 -0.065 1 84.44 14 GLN B C 1
ATOM 1518 O O . GLN B 1 14 ? -24.516 8.766 -0.576 1 84.44 14 GLN B O 1
ATOM 1523 N N . ILE B 1 15 ? -23.656 10.789 -0.39 1 86.69 15 ILE B N 1
ATOM 1524 C CA . ILE B 1 15 ? -22.734 10.539 -1.489 1 86.69 15 ILE B CA 1
ATOM 1525 C C . ILE B 1 15 ? -21.656 9.539 -1.05 1 86.69 15 ILE B C 1
ATOM 1527 O O . ILE B 1 15 ? -21.328 8.609 -1.795 1 86.69 15 ILE B O 1
ATOM 1531 N N . GLU B 1 16 ? -21.156 9.641 0.117 1 86.56 16 GLU B N 1
ATOM 1532 C CA . GLU B 1 16 ? -20.172 8.703 0.647 1 86.56 16 GLU B CA 1
ATOM 1533 C C . GLU B 1 16 ? -20.75 7.297 0.76 1 86.56 16 GLU B C 1
ATOM 1535 O O . GLU B 1 16 ? -20.078 6.316 0.448 1 86.56 16 GLU B O 1
ATOM 1540 N N . GLU B 1 17 ? -21.969 7.25 1.175 1 87.94 17 GLU B N 1
ATOM 1541 C CA . GLU B 1 17 ? -22.641 5.957 1.247 1 87.94 17 GLU B CA 1
ATOM 1542 C C . GLU B 1 17 ? -22.859 5.363 -0.143 1 87.94 17 GLU B C 1
ATOM 1544 O O . GLU B 1 17 ? -22.688 4.156 -0.34 1 87.94 17 GLU B O 1
ATOM 1549 N N . GLY B 1 18 ? -23.234 6.191 -1.025 1 93.06 18 GLY B N 1
ATOM 1550 C CA . GLY B 1 18 ? -23.391 5.742 -2.398 1 93.06 18 GLY B CA 1
ATOM 1551 C C . GLY B 1 18 ? -22.109 5.188 -2.996 1 93.06 18 GLY B C 1
ATOM 1552 O O . GLY B 1 18 ? -22.125 4.152 -3.662 1 93.06 18 GLY B O 1
ATOM 1553 N N . ILE B 1 19 ? -21.047 5.848 -2.729 1 95.06 19 ILE B N 1
ATOM 1554 C CA . ILE B 1 19 ? -19.766 5.418 -3.25 1 95.06 19 ILE B CA 1
ATOM 1555 C C . ILE B 1 19 ? -19.359 4.098 -2.596 1 95.06 19 ILE B C 1
ATOM 1557 O O . ILE B 1 19 ? -18.828 3.205 -3.262 1 95.06 19 ILE B O 1
ATOM 1561 N N . LEU B 1 20 ? -19.609 3.977 -1.318 1 94.56 20 LEU B N 1
ATOM 1562 C CA . LEU B 1 20 ? -19.344 2.729 -0.613 1 94.56 20 LEU B CA 1
ATOM 1563 C C . LEU B 1 20 ? -20.078 1.563 -1.271 1 94.56 20 LEU B C 1
ATOM 1565 O O . LEU B 1 20 ? -19.453 0.543 -1.593 1 94.56 20 LEU B O 1
ATOM 1569 N N . VAL B 1 21 ? -21.344 1.729 -1.483 1 95.69 21 VAL B N 1
ATOM 1570 C CA . VAL B 1 21 ? -22.172 0.676 -2.064 1 95.69 21 VAL B CA 1
ATOM 1571 C C . VAL B 1 21 ? -21.703 0.374 -3.486 1 95.69 21 VAL B C 1
ATOM 1573 O O . VAL B 1 21 ? -21.594 -0.79 -3.881 1 95.69 21 VAL B O 1
ATOM 1576 N N . LEU B 1 22 ? -21.422 1.373 -4.18 1 97.25 22 LEU B N 1
ATOM 1577 C CA . LEU B 1 22 ? -20.938 1.222 -5.551 1 97.25 22 LEU B CA 1
ATOM 1578 C C . LEU B 1 22 ? -19.656 0.405 -5.586 1 97.25 22 LEU B C 1
ATOM 1580 O O . LEU B 1 22 ? -19.547 -0.558 -6.348 1 97.25 22 LEU B O 1
ATOM 1584 N N . LEU B 1 23 ? -18.703 0.716 -4.797 1 98.31 23 LEU B N 1
ATOM 1585 C CA . LEU B 1 23 ? -17.406 0.055 -4.805 1 98.31 23 LEU B CA 1
ATOM 1586 C C . LEU B 1 23 ? -17.516 -1.384 -4.316 1 98.31 23 LEU B C 1
ATOM 1588 O O . LEU B 1 23 ? -16.812 -2.271 -4.805 1 98.31 23 LEU B O 1
ATOM 1592 N N . LEU B 1 24 ? -18.391 -1.622 -3.357 1 97.75 24 LEU B N 1
ATOM 1593 C CA . LEU B 1 24 ? -18.625 -2.99 -2.916 1 97.75 24 LEU B CA 1
ATOM 1594 C C . LEU B 1 24 ? -19.266 -3.816 -4.031 1 97.75 24 LEU B C 1
ATOM 1596 O O . LEU B 1 24 ? -18.875 -4.961 -4.262 1 97.75 24 LEU B O 1
ATOM 1600 N N . ALA B 1 25 ? -20.25 -3.244 -4.695 1 96.62 25 ALA B N 1
ATOM 1601 C CA . ALA B 1 25 ? -20.906 -3.936 -5.801 1 96.62 25 ALA B CA 1
ATOM 1602 C C . ALA B 1 25 ? -19.906 -4.246 -6.918 1 96.62 25 ALA B C 1
ATOM 1604 O O . ALA B 1 25 ? -19.891 -5.355 -7.457 1 96.62 25 ALA B O 1
ATOM 1605 N N . LEU B 1 26 ? -19.109 -3.303 -7.27 1 97.81 26 LEU B N 1
ATOM 1606 C CA . LEU B 1 26 ? -18.094 -3.506 -8.289 1 97.81 26 LEU B CA 1
ATOM 1607 C C . LEU B 1 26 ? -17.094 -4.562 -7.852 1 97.81 26 LEU B C 1
ATOM 1609 O O . LEU B 1 26 ? -16.641 -5.371 -8.664 1 97.81 26 LEU B O 1
ATOM 1613 N N . SER B 1 27 ? -16.734 -4.559 -6.586 1 97.44 27 SER B N 1
ATOM 1614 C CA . SER B 1 27 ? -15.797 -5.555 -6.066 1 97.44 27 SER B CA 1
ATOM 1615 C C . SER B 1 27 ? -16.375 -6.961 -6.148 1 97.44 27 SER B C 1
ATOM 1617 O O . SER B 1 27 ? -15.68 -7.91 -6.504 1 97.44 27 SER B O 1
ATOM 1619 N N . MET B 1 28 ? -17.625 -7.082 -5.836 1 94.94 28 MET B N 1
ATOM 1620 C CA . MET B 1 28 ? -18.297 -8.375 -5.945 1 94.94 28 MET B CA 1
ATOM 1621 C C . MET B 1 28 ? -18.328 -8.852 -7.391 1 94.94 28 MET B C 1
ATOM 1623 O O . MET B 1 28 ? -18.125 -10.039 -7.664 1 94.94 28 MET B O 1
ATOM 1627 N N . THR B 1 29 ? -18.625 -7.934 -8.203 1 94.44 29 THR B N 1
ATOM 1628 C CA . THR B 1 29 ? -18.625 -8.25 -9.625 1 94.44 29 THR B CA 1
ATOM 1629 C C . THR B 1 29 ? -17.25 -8.758 -10.062 1 94.44 29 THR B C 1
ATOM 1631 O O . THR B 1 29 ? -17.156 -9.758 -10.781 1 94.44 29 THR B O 1
ATOM 1634 N N . GLY B 1 30 ? -16.203 -8.062 -9.648 1 95.25 30 GLY B N 1
ATOM 1635 C CA . GLY B 1 30 ? -14.852 -8.492 -9.969 1 95.25 30 GLY B CA 1
ATOM 1636 C C . GLY B 1 30 ? -14.531 -9.883 -9.461 1 95.25 30 GLY B C 1
ATOM 1637 O O . GLY B 1 30 ? -13.906 -10.68 -10.164 1 95.25 30 GLY B O 1
ATOM 1638 N N . ILE B 1 31 ? -14.922 -10.195 -8.242 1 94.06 31 ILE B N 1
ATOM 1639 C CA . ILE B 1 31 ? -14.695 -11.516 -7.648 1 94.06 31 ILE B CA 1
ATOM 1640 C C . ILE B 1 31 ? -15.438 -12.578 -8.461 1 94.06 31 ILE B C 1
ATOM 1642 O O . ILE B 1 31 ? -14.883 -13.648 -8.742 1 94.06 31 ILE B O 1
ATOM 1646 N N . GLY B 1 32 ? -16.672 -12.312 -8.844 1 91.88 32 GLY B N 1
ATOM 1647 C CA . GLY B 1 32 ? -17.422 -13.234 -9.688 1 91.88 32 GLY B CA 1
ATOM 1648 C C . GLY B 1 32 ? -16.75 -13.492 -11.023 1 91.88 32 GLY B C 1
ATOM 1649 O O . GLY B 1 32 ? -16.656 -14.641 -11.461 1 91.88 32 GLY B O 1
ATOM 1650 N N . ILE B 1 33 ? -16.297 -12.461 -11.641 1 93.56 33 ILE B N 1
ATOM 1651 C CA . ILE B 1 33 ? -15.609 -12.586 -12.922 1 93.56 33 ILE B CA 1
ATOM 1652 C C . ILE B 1 33 ? -14.344 -13.414 -12.75 1 93.56 33 ILE B C 1
ATOM 1654 O O . ILE B 1 33 ? -14.031 -14.266 -13.586 1 93.56 33 ILE B O 1
ATOM 1658 N N . THR B 1 34 ? -13.625 -13.141 -11.719 1 92.62 34 THR B N 1
ATOM 1659 C CA . THR B 1 34 ? -12.391 -13.859 -11.438 1 92.62 34 THR B CA 1
ATOM 1660 C C . THR B 1 34 ? -12.664 -15.352 -11.258 1 92.62 34 THR B C 1
ATOM 1662 O O . THR B 1 34 ? -11.883 -16.188 -11.719 1 92.62 34 THR B O 1
ATOM 1665 N N . ASP B 1 35 ? -13.734 -15.727 -10.586 1 90.31 35 ASP B N 1
ATOM 1666 C CA . ASP B 1 35 ? -14.086 -17.125 -10.359 1 90.31 35 ASP B CA 1
ATOM 1667 C C . ASP B 1 35 ? -14.391 -17.828 -11.672 1 90.31 35 ASP B C 1
ATOM 1669 O O . ASP B 1 35 ? -14.031 -19 -11.844 1 90.31 35 ASP B O 1
ATOM 1673 N N . TYR B 1 36 ? -15.008 -17.125 -12.555 1 91.44 36 TYR B N 1
ATOM 1674 C CA . TYR B 1 36 ? -15.43 -17.734 -13.812 1 91.44 36 TYR B CA 1
ATOM 1675 C C . TYR B 1 36 ? -14.312 -17.688 -14.844 1 91.44 36 TYR B C 1
ATOM 1677 O O . TYR B 1 36 ? -14.102 -18.641 -15.594 1 91.44 36 TYR B O 1
ATOM 1685 N N . SER B 1 37 ? -13.656 -16.609 -14.938 1 95.38 37 SER B N 1
ATOM 1686 C CA . SER B 1 37 ? -12.562 -16.391 -15.875 1 95.38 37 SER B CA 1
ATOM 1687 C C . SER B 1 37 ? -11.438 -15.594 -15.25 1 95.38 37 SER B C 1
ATOM 1689 O O . SER B 1 37 ? -11.453 -14.359 -15.281 1 95.38 37 SER B O 1
ATOM 1691 N N . PRO B 1 38 ? -10.375 -16.25 -14.828 1 94.12 38 PRO B N 1
ATOM 1692 C CA . PRO B 1 38 ? -9.258 -15.555 -14.188 1 94.12 38 PRO B CA 1
ATOM 1693 C C . PRO B 1 38 ? -8.625 -14.5 -15.094 1 94.12 38 PRO B C 1
ATOM 1695 O O . PRO B 1 38 ? -8.203 -13.445 -14.625 1 94.12 38 PRO B O 1
ATOM 1698 N N . ALA B 1 39 ? -8.602 -14.75 -16.375 1 97 39 ALA B N 1
ATOM 1699 C CA . ALA B 1 39 ? -8.031 -13.789 -17.328 1 97 39 ALA B CA 1
ATOM 1700 C C . ALA B 1 39 ? -8.852 -12.508 -17.375 1 97 39 ALA B C 1
ATOM 1702 O O . ALA B 1 39 ? -8.305 -11.406 -17.297 1 97 39 ALA B O 1
ATOM 1703 N N . ASP B 1 40 ? -10.141 -12.602 -17.422 1 97.38 40 ASP B N 1
ATOM 1704 C CA . ASP B 1 40 ? -11.016 -11.438 -17.406 1 97.38 40 ASP B CA 1
ATOM 1705 C C . ASP B 1 40 ? -10.984 -10.727 -16.062 1 97.38 40 ASP B C 1
ATOM 1707 O O . ASP B 1 40 ? -11.047 -9.5 -15.992 1 97.38 40 ASP B O 1
ATOM 1711 N N . GLY B 1 41 ? -10.883 -11.586 -15.078 1 96.81 41 GLY B N 1
ATOM 1712 C CA . GLY B 1 41 ? -10.758 -11.008 -13.75 1 96.81 41 GLY B CA 1
ATOM 1713 C C . GLY B 1 41 ? -9.539 -10.117 -13.594 1 96.81 41 GLY B C 1
ATOM 1714 O O . GLY B 1 41 ? -9.633 -9.023 -13.039 1 96.81 41 GLY B O 1
ATOM 1715 N N . TYR B 1 42 ? -8.484 -10.562 -14.078 1 97.56 42 TYR B N 1
ATOM 1716 C CA . TYR B 1 42 ? -7.23 -9.828 -14.039 1 97.56 42 TYR B CA 1
ATOM 1717 C C . TYR B 1 42 ? -7.375 -8.469 -14.711 1 97.56 42 TYR B C 1
ATOM 1719 O O . TYR B 1 42 ? -7.02 -7.438 -14.125 1 97.56 42 TYR B O 1
ATOM 1727 N N . VAL B 1 43 ? -7.922 -8.406 -15.867 1 98.06 43 VAL B N 1
ATOM 1728 C CA . VAL B 1 43 ? -8.133 -7.168 -16.609 1 98.06 43 VAL B CA 1
ATOM 1729 C C . VAL B 1 43 ? -9.102 -6.266 -15.852 1 98.06 43 VAL B C 1
ATOM 1731 O O . VAL B 1 43 ? -8.891 -5.055 -15.758 1 98.06 43 VAL B O 1
ATOM 1734 N N . TYR B 1 44 ? -10.109 -6.863 -15.336 1 98.5 44 TYR B N 1
ATOM 1735 C CA . TYR B 1 44 ? -11.086 -6.133 -14.547 1 98.5 44 TYR B CA 1
ATOM 1736 C C . TYR B 1 44 ? -10.414 -5.387 -13.398 1 98.5 44 TYR B C 1
ATOM 1738 O O . TYR B 1 44 ? -10.672 -4.199 -13.188 1 98.5 44 TYR B O 1
ATOM 1746 N N . TRP B 1 45 ? -9.562 -6.055 -12.68 1 98.06 45 TRP B N 1
ATOM 1747 C CA . TRP B 1 45 ? -8.93 -5.457 -11.508 1 98.06 45 TRP B CA 1
ATOM 1748 C C . TRP B 1 45 ? -7.926 -4.383 -11.914 1 98.06 45 TRP B C 1
ATOM 1750 O O . TRP B 1 45 ? -7.738 -3.398 -11.203 1 98.06 45 TRP B O 1
ATOM 1760 N N . LEU B 1 46 ? -7.359 -4.5 -13.094 1 98.5 46 LEU B N 1
ATOM 1761 C CA . LEU B 1 46 ? -6.523 -3.432 -13.625 1 98.5 46 LEU B CA 1
ATOM 1762 C C . LEU B 1 46 ? -7.332 -2.15 -13.805 1 98.5 46 LEU B C 1
ATOM 1764 O O . LEU B 1 46 ? -6.852 -1.061 -13.484 1 98.5 46 LEU B O 1
ATOM 1768 N N . ILE B 1 47 ? -8.492 -2.281 -14.211 1 98.38 47 ILE B N 1
ATOM 1769 C CA . ILE B 1 47 ? -9.375 -1.139 -14.438 1 98.38 47 ILE B CA 1
ATOM 1770 C C . ILE B 1 47 ? -9.859 -0.588 -13.094 1 98.38 47 ILE B C 1
ATOM 1772 O O . ILE B 1 47 ? -9.984 0.627 -12.93 1 98.38 47 ILE B O 1
ATOM 1776 N N . MET B 1 48 ? -10.039 -1.438 -12.203 1 98.62 48 MET B N 1
ATOM 1777 C CA . MET B 1 48 ? -10.617 -1.059 -10.922 1 98.62 48 MET B CA 1
ATOM 1778 C C . MET B 1 48 ? -9.68 -0.123 -10.156 1 98.62 48 MET B C 1
ATOM 1780 O O . MET B 1 48 ? -10.133 0.735 -9.398 1 98.62 48 MET B O 1
ATOM 1784 N N . ILE B 1 49 ? -8.391 -0.218 -10.391 1 98.38 49 ILE B N 1
ATOM 1785 C CA . ILE B 1 49 ? -7.473 0.678 -9.688 1 98.38 49 ILE B CA 1
ATOM 1786 C C . ILE B 1 49 ? -7.785 2.127 -10.062 1 98.38 49 ILE B C 1
ATOM 1788 O O . ILE B 1 49 ? -7.719 3.02 -9.211 1 98.38 49 ILE B O 1
ATOM 1792 N N . ILE B 1 50 ? -8.133 2.381 -11.281 1 98.19 50 ILE B N 1
ATOM 1793 C CA . ILE B 1 50 ? -8.469 3.719 -11.758 1 98.19 50 ILE B CA 1
ATOM 1794 C C . ILE B 1 50 ? -9.805 4.16 -11.172 1 98.19 50 ILE B C 1
ATOM 1796 O O . ILE B 1 50 ? -9.945 5.301 -10.727 1 98.19 50 ILE B O 1
ATOM 1800 N N . ILE B 1 51 ? -10.75 3.291 -11.109 1 98.56 51 ILE B N 1
ATOM 1801 C CA . ILE B 1 51 ? -12.078 3.588 -10.578 1 98.56 51 ILE B CA 1
ATOM 1802 C C . ILE B 1 51 ? -11.969 3.941 -9.094 1 98.56 51 ILE B C 1
ATOM 1804 O O . ILE B 1 51 ? -12.586 4.906 -8.633 1 98.56 51 ILE B O 1
ATOM 1808 N N . PHE B 1 52 ? -11.18 3.186 -8.391 1 98.69 52 PHE B N 1
ATOM 1809 C CA . PHE B 1 52 ? -11 3.465 -6.973 1 98.69 52 PHE B CA 1
ATOM 1810 C C . PHE B 1 52 ? -10.289 4.797 -6.77 1 98.69 52 PHE B C 1
ATOM 1812 O O . PHE B 1 52 ? -10.633 5.566 -5.871 1 98.69 52 PHE B O 1
ATOM 1819 N N . ALA B 1 53 ? -9.312 5.105 -7.637 1 98.12 53 ALA B N 1
ATOM 1820 C CA . ALA B 1 53 ? -8.609 6.383 -7.566 1 98.12 53 ALA B CA 1
ATOM 1821 C C . ALA B 1 53 ? -9.562 7.551 -7.773 1 98.12 53 ALA B C 1
ATOM 1823 O O . ALA B 1 53 ? -9.547 8.523 -7.016 1 98.12 53 ALA B O 1
ATOM 1824 N N . ILE B 1 54 ? -10.398 7.473 -8.727 1 97.38 54 ILE B N 1
ATOM 1825 C CA . ILE B 1 54 ? -11.359 8.523 -9.031 1 97.38 54 ILE B CA 1
ATOM 1826 C C . ILE B 1 54 ? -12.344 8.672 -7.875 1 97.38 54 ILE B C 1
ATOM 1828 O O . ILE B 1 54 ? -12.664 9.789 -7.457 1 97.38 54 ILE B O 1
ATOM 1832 N N . SER B 1 55 ? -12.859 7.535 -7.367 1 97.56 55 SER B N 1
ATOM 1833 C CA . SER B 1 55 ? -13.781 7.566 -6.238 1 97.56 55 SER B CA 1
ATOM 1834 C C . SER B 1 55 ? -13.148 8.242 -5.023 1 97.56 55 SER B C 1
ATOM 1836 O O . SER B 1 55 ? -13.797 9.055 -4.352 1 97.56 55 SER B O 1
ATOM 1838 N N . ALA B 1 56 ? -11.906 7.934 -4.773 1 96.75 56 ALA B N 1
ATOM 1839 C CA . ALA B 1 56 ? -11.195 8.547 -3.658 1 96.75 56 ALA B CA 1
ATOM 1840 C C . ALA B 1 56 ? -11.062 10.055 -3.855 1 96.75 56 ALA B C 1
ATOM 1842 O O . ALA B 1 56 ? -11.211 10.828 -2.904 1 96.75 56 ALA B O 1
ATOM 1843 N N . MET B 1 57 ? -10.797 10.43 -5.098 1 94.56 57 MET B N 1
ATOM 1844 C CA . MET B 1 57 ? -10.688 11.852 -5.414 1 94.56 57 MET B CA 1
ATOM 1845 C C . MET B 1 57 ? -12.008 12.57 -5.172 1 94.56 57 MET B C 1
ATOM 1847 O O . MET B 1 57 ? -12.023 13.68 -4.633 1 94.56 57 MET B O 1
ATOM 1851 N N . ILE B 1 58 ? -13.086 12 -5.488 1 93.31 58 ILE B N 1
ATOM 1852 C CA . ILE B 1 58 ? -14.414 12.578 -5.293 1 93.31 58 ILE B CA 1
ATOM 1853 C C . ILE B 1 58 ? -14.703 12.727 -3.801 1 93.31 58 ILE B C 1
ATOM 1855 O O . ILE B 1 58 ? -15.141 13.789 -3.35 1 93.31 58 ILE B O 1
ATOM 1859 N N . ILE B 1 59 ? -14.406 11.672 -3.035 1 93.06 59 ILE B N 1
ATOM 1860 C CA . ILE B 1 59 ? -14.633 11.703 -1.595 1 93.06 59 ILE B CA 1
ATOM 1861 C C . ILE B 1 59 ? -13.789 12.805 -0.966 1 93.06 59 ILE B C 1
ATOM 1863 O O . ILE B 1 59 ? -14.281 13.594 -0.156 1 93.06 59 ILE B O 1
ATOM 1867 N N . ALA B 1 60 ? -12.508 12.859 -1.402 1 91.5 60 ALA B N 1
ATOM 1868 C CA . ALA B 1 60 ? -11.602 13.875 -0.867 1 91.5 60 ALA B CA 1
ATOM 1869 C C . ALA B 1 60 ? -12.086 15.281 -1.206 1 91.5 60 ALA B C 1
ATOM 1871 O O . ALA B 1 60 ? -12.023 16.188 -0.369 1 91.5 60 ALA B O 1
ATOM 1872 N N . TRP B 1 61 ? -12.547 15.414 -2.344 1 86.88 61 TRP B N 1
ATOM 1873 C CA . TRP B 1 61 ? -13.062 16.703 -2.791 1 86.88 61 TRP B CA 1
ATOM 1874 C C . TRP B 1 61 ? -14.289 17.109 -1.982 1 86.88 61 TRP B C 1
ATOM 1876 O O . TRP B 1 61 ? -14.43 18.266 -1.594 1 86.88 61 TRP B O 1
ATOM 1886 N N . LEU B 1 62 ? -15.156 16.219 -1.67 1 84.81 62 LEU B N 1
ATOM 1887 C CA . LEU B 1 62 ? -16.375 16.484 -0.899 1 84.81 62 LEU B CA 1
ATOM 1888 C C . LEU B 1 62 ? -16.031 16.891 0.529 1 84.81 62 LEU B C 1
ATOM 1890 O O . LEU B 1 62 ? -16.75 17.688 1.139 1 84.81 62 LEU B O 1
ATOM 1894 N N . GLN B 1 63 ? -14.93 16.328 0.969 1 81.81 63 GLN B N 1
ATOM 1895 C CA . GLN B 1 63 ? -14.531 16.594 2.346 1 81.81 63 GLN B CA 1
ATOM 1896 C C . GLN B 1 63 ? -13.805 17.938 2.453 1 81.81 63 GLN B C 1
ATOM 1898 O O . GLN B 1 63 ? -13.672 18.484 3.547 1 81.81 63 GLN B O 1
ATOM 1903 N N . SER B 1 64 ? -13.297 18.562 1.334 1 79.5 64 SER B N 1
ATOM 1904 C CA . SER B 1 64 ? -12.516 19.797 1.342 1 79.5 64 SER B CA 1
ATOM 1905 C C . SER B 1 64 ? -13.398 21.016 1.58 1 79.5 64 SER B C 1
ATOM 1907 O O . SER B 1 64 ? -14.484 21.125 1.01 1 79.5 64 SER B O 1
ATOM 1909 N N . LYS B 1 65 ? -13.852 21.391 2.654 1 69.5 65 LYS B N 1
ATOM 1910 C CA . LYS B 1 65 ? -14.641 22.547 3.041 1 69.5 65 LYS B CA 1
ATOM 1911 C C . LYS B 1 65 ? -14.57 23.641 1.976 1 69.5 65 LYS B C 1
ATOM 1913 O O . LYS B 1 65 ? -14.656 24.828 2.289 1 69.5 65 LYS B O 1
ATOM 1918 N N . HIS B 1 66 ? -14.242 23.281 0.791 1 65.19 66 HIS B N 1
ATOM 1919 C CA . HIS B 1 66 ? -14.344 24.125 -0.391 1 65.19 66 HIS B CA 1
ATOM 1920 C C . HIS B 1 66 ? -13.406 25.328 -0.293 1 65.19 66 HIS B C 1
ATOM 1922 O O . HIS B 1 66 ? -13.68 26.375 -0.872 1 65.19 66 HIS B O 1
ATOM 1928 N N . LYS B 1 67 ? -12.531 25.406 0.65 1 72.06 67 LYS B N 1
ATOM 1929 C CA . LYS B 1 67 ? -11.469 26.391 0.509 1 72.06 67 LYS B CA 1
ATOM 1930 C C . LYS B 1 67 ? -10.43 25.938 -0.511 1 72.06 67 LYS B C 1
ATOM 1932 O O . LYS B 1 67 ? -9.992 24.781 -0.489 1 72.06 67 LYS B O 1
ATOM 1937 N N . ALA B 1 68 ? -10.227 26.781 -1.424 1 66.88 68 ALA B N 1
ATOM 1938 C CA . ALA B 1 68 ? -9.383 26.469 -2.578 1 66.88 68 ALA B CA 1
ATOM 1939 C C . ALA B 1 68 ? -8.055 25.859 -2.143 1 66.88 68 ALA B C 1
ATOM 1941 O O . ALA B 1 68 ? -7.574 24.906 -2.752 1 66.88 68 ALA B O 1
ATOM 1942 N N . SER B 1 69 ? -7.379 26.5 -1.27 1 69 69 SER B N 1
ATOM 1943 C CA . SER B 1 69 ? -6.098 26.016 -0.771 1 69 69 SER B CA 1
ATOM 1944 C C . SER B 1 69 ? -6.223 24.594 -0.22 1 69 69 SER B C 1
ATOM 1946 O O . SER B 1 69 ? -5.332 23.766 -0.416 1 69 69 SER B O 1
ATOM 1948 N N . ASP B 1 70 ? -7.293 24.344 0.273 1 78.19 70 ASP B N 1
ATOM 1949 C CA . ASP B 1 70 ? -7.555 23.031 0.859 1 78.19 70 ASP B CA 1
ATOM 1950 C C . ASP B 1 70 ? -7.746 21.969 -0.225 1 78.19 70 ASP B C 1
ATOM 1952 O O . ASP B 1 70 ? -7.223 20.859 -0.115 1 78.19 70 ASP B O 1
ATOM 1956 N N . ILE B 1 71 ? -8.234 22.531 -1.355 1 79.12 71 ILE B N 1
ATOM 1957 C CA . ILE B 1 71 ? -8.531 21.625 -2.449 1 79.12 71 ILE B CA 1
ATOM 1958 C C . ILE B 1 71 ? -7.242 21.203 -3.143 1 79.12 71 ILE B C 1
ATOM 1960 O O . ILE B 1 71 ? -7.051 20.031 -3.457 1 79.12 71 ILE B O 1
ATOM 1964 N N . LYS B 1 72 ? -6.387 22.109 -3.424 1 83.56 72 LYS B N 1
ATOM 1965 C CA . LYS B 1 72 ? -5.121 21.812 -4.086 1 83.56 72 LYS B CA 1
ATOM 1966 C C . LYS B 1 72 ? -4.293 20.828 -3.271 1 83.56 72 LYS B C 1
ATOM 1968 O O . LYS B 1 72 ? -3.717 19.891 -3.826 1 83.56 72 LYS B O 1
ATOM 1973 N N . HIS B 1 73 ? -4.266 21.016 -2.012 1 87.12 73 HIS B N 1
ATOM 1974 C CA . HIS B 1 73 ? -3.5 20.156 -1.124 1 87.12 73 HIS B CA 1
ATOM 1975 C C . HIS B 1 73 ? -4.082 18.75 -1.096 1 87.12 73 HIS B C 1
ATOM 1977 O O . HIS B 1 73 ? -3.344 17.766 -1.211 1 87.12 73 HIS B O 1
ATOM 1983 N N . ILE B 1 74 ? -5.293 18.688 -1.058 1 86.62 74 ILE B N 1
ATOM 1984 C CA . ILE B 1 74 ? -5.977 17.406 -0.969 1 86.62 74 ILE B CA 1
ATOM 1985 C C . ILE B 1 74 ? -5.82 16.641 -2.285 1 86.62 74 ILE B C 1
ATOM 1987 O O . ILE B 1 74 ? -5.547 15.445 -2.287 1 86.62 74 ILE B O 1
ATOM 1991 N N . LEU B 1 75 ? -5.918 17.406 -3.357 1 85.25 75 LEU B N 1
ATOM 1992 C CA . LEU B 1 75 ? -5.785 16.781 -4.668 1 85.25 75 LEU B CA 1
ATOM 1993 C C . LEU B 1 75 ? -4.363 16.281 -4.891 1 85.25 75 LEU B C 1
ATOM 1995 O O . LEU B 1 75 ? -4.16 15.211 -5.484 1 85.25 75 LEU B O 1
ATOM 1999 N N . ARG B 1 76 ? -3.469 17.031 -4.473 1 90.62 76 ARG B N 1
ATOM 2000 C CA . ARG B 1 76 ? -2.074 16.609 -4.586 1 90.62 76 ARG B CA 1
ATOM 2001 C C . ARG B 1 76 ? -1.812 15.352 -3.775 1 90.62 76 ARG B C 1
ATOM 2003 O O . ARG B 1 76 ? -1.163 14.422 -4.258 1 90.62 76 ARG B O 1
ATOM 2010 N N . GLU B 1 77 ? -2.324 15.227 -2.59 1 93.25 77 GLU B N 1
ATOM 2011 C CA . GLU B 1 77 ? -2.16 14.055 -1.736 1 93.25 77 GLU B CA 1
ATOM 2012 C C . GLU B 1 77 ? -2.795 12.82 -2.365 1 93.25 77 GLU B C 1
ATOM 2014 O O . GLU B 1 77 ? -2.199 11.742 -2.363 1 93.25 77 GLU B O 1
ATOM 2019 N N . GLN B 1 78 ? -3.889 13.102 -2.943 1 94.69 78 GLN B N 1
ATOM 2020 C CA . GLN B 1 78 ? -4.609 12.008 -3.588 1 94.69 78 GLN B CA 1
ATOM 2021 C C . GLN B 1 78 ? -3.893 11.547 -4.852 1 94.69 78 GLN B C 1
ATOM 2023 O O . GLN B 1 78 ? -3.771 10.344 -5.102 1 94.69 78 GLN B O 1
ATOM 2028 N N . THR B 1 79 ? -3.441 12.477 -5.609 1 95.81 79 THR B N 1
ATOM 2029 C CA . THR B 1 79 ? -2.727 12.156 -6.836 1 95.81 79 THR B CA 1
ATOM 2030 C C . THR B 1 79 ? -1.45 11.375 -6.531 1 95.81 79 THR B C 1
ATOM 2032 O O . THR B 1 79 ? -1.146 10.383 -7.199 1 95.81 79 THR B O 1
ATOM 2035 N N . LEU B 1 80 ? -0.771 11.758 -5.539 1 97.38 80 LEU B N 1
ATOM 2036 C CA . LEU B 1 80 ? 0.456 11.07 -5.152 1 97.38 80 LEU B CA 1
ATOM 2037 C C . LEU B 1 80 ? 0.15 9.672 -4.633 1 97.38 80 LEU B C 1
ATOM 2039 O O . LEU B 1 80 ? 0.803 8.703 -5.023 1 97.38 80 LEU B O 1
ATOM 2043 N N . HIS B 1 81 ? -0.824 9.562 -3.77 1 98.31 81 HIS B N 1
ATOM 2044 C CA . HIS B 1 8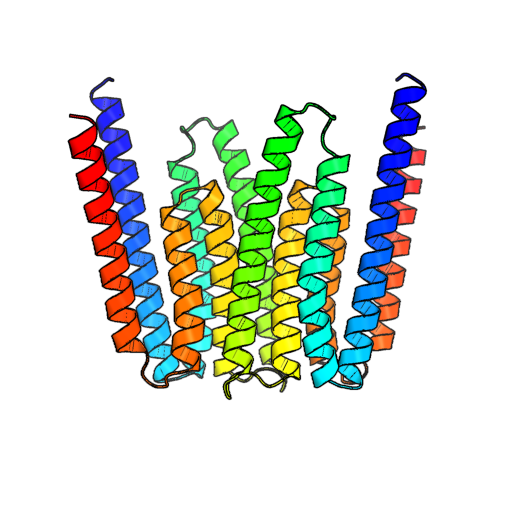1 ? -1.207 8.297 -3.164 1 98.31 81 HIS B CA 1
ATOM 2045 C C . HIS B 1 81 ? -1.604 7.277 -4.227 1 98.31 81 HIS B C 1
ATOM 2047 O O . HIS B 1 81 ? -1.055 6.172 -4.266 1 98.31 81 HIS B O 1
ATOM 2053 N N . TRP B 1 82 ? -2.43 7.672 -5.113 1 98.5 82 TRP B N 1
ATOM 2054 C CA . TRP B 1 82 ? -2.957 6.734 -6.098 1 98.5 82 TRP B CA 1
ATOM 2055 C C . TRP B 1 82 ? -2.016 6.609 -7.289 1 98.5 82 TRP B C 1
ATOM 2057 O O . TRP B 1 82 ? -2.031 5.602 -8 1 98.5 82 TRP B O 1
ATOM 2067 N N . GLY B 1 83 ? -1.178 7.66 -7.535 1 98.56 83 GLY B N 1
ATOM 2068 C CA . GLY B 1 83 ? -0.104 7.512 -8.508 1 98.56 83 GLY B CA 1
ATOM 2069 C C . GLY B 1 83 ? 0.879 6.414 -8.141 1 98.56 83 GLY B C 1
ATOM 2070 O O . GLY B 1 83 ? 1.249 5.598 -8.992 1 98.56 83 GLY B O 1
ATOM 2071 N N . VAL B 1 84 ? 1.266 6.398 -6.883 1 98.75 84 VAL B N 1
ATOM 2072 C CA . VAL B 1 84 ? 2.172 5.363 -6.391 1 98.75 84 VAL B CA 1
ATOM 2073 C C . VAL B 1 84 ? 1.486 4 -6.457 1 98.75 84 VAL B C 1
ATOM 2075 O O . VAL B 1 84 ? 2.105 3.006 -6.844 1 98.75 84 VAL B O 1
ATOM 2078 N N . SER B 1 85 ? 0.23 3.924 -6.09 1 98.88 85 SER B N 1
ATOM 2079 C CA . SER B 1 85 ? -0.512 2.668 -6.156 1 98.88 85 SER B CA 1
ATOM 2080 C C . SER B 1 85 ? -0.553 2.129 -7.582 1 98.88 85 SER B C 1
ATOM 2082 O O . SER B 1 85 ? -0.369 0.93 -7.805 1 98.88 85 SER B O 1
ATOM 2084 N N . MET B 1 86 ? -0.761 3.055 -8.508 1 98.81 86 MET B N 1
ATOM 2085 C CA . MET B 1 86 ? -0.807 2.654 -9.914 1 98.81 86 MET B CA 1
ATOM 2086 C C . MET B 1 86 ? 0.565 2.191 -10.391 1 98.81 86 MET B C 1
ATOM 2088 O O . MET B 1 86 ? 0.665 1.29 -11.227 1 98.81 86 MET B O 1
ATOM 2092 N N . LEU B 1 87 ? 1.568 2.826 -9.891 1 98.69 87 LEU B N 1
ATOM 2093 C CA . LEU B 1 87 ? 2.93 2.412 -10.211 1 98.69 87 LEU B CA 1
ATOM 2094 C C . LEU B 1 87 ? 3.186 0.981 -9.758 1 98.69 87 LEU B C 1
ATOM 2096 O O . LEU B 1 87 ? 3.785 0.188 -10.484 1 98.69 87 LEU B O 1
ATOM 2100 N N . ILE B 1 88 ? 2.719 0.591 -8.594 1 98.88 88 ILE B N 1
ATOM 2101 C CA . ILE B 1 88 ? 2.943 -0.748 -8.062 1 98.88 88 ILE B CA 1
ATOM 2102 C C . ILE B 1 88 ? 2.074 -1.754 -8.812 1 98.88 88 ILE B C 1
ATOM 2104 O O . ILE B 1 88 ? 2.492 -2.891 -9.047 1 98.88 88 ILE B O 1
ATOM 2108 N N . VAL B 1 89 ? 0.884 -1.348 -9.211 1 98.81 89 VAL B N 1
ATOM 2109 C CA . VAL B 1 89 ? 0.048 -2.207 -10.047 1 98.81 89 VAL B CA 1
ATOM 2110 C C . VAL B 1 89 ? 0.714 -2.416 -11.398 1 98.81 89 VAL B C 1
ATOM 2112 O O . VAL B 1 89 ? 0.655 -3.512 -11.969 1 98.81 89 VAL B O 1
ATOM 2115 N N . ALA B 1 90 ? 1.312 -1.326 -11.938 1 98.56 90 ALA B N 1
ATOM 2116 C CA . ALA B 1 90 ? 2.064 -1.468 -13.18 1 98.56 90 ALA B CA 1
ATOM 2117 C C . ALA B 1 90 ? 3.203 -2.471 -13.023 1 98.56 90 ALA B C 1
ATOM 2119 O O . ALA B 1 90 ? 3.506 -3.229 -13.945 1 98.56 90 ALA B O 1
ATOM 2120 N N . ALA B 1 91 ? 3.873 -2.486 -11.914 1 98.69 91 ALA B N 1
ATOM 2121 C CA . ALA B 1 91 ? 4.887 -3.496 -11.625 1 98.69 91 ALA B CA 1
ATOM 2122 C C . ALA B 1 91 ? 4.285 -4.898 -11.633 1 98.69 91 ALA B C 1
ATOM 2124 O O . ALA B 1 91 ? 4.836 -5.812 -12.25 1 98.69 91 ALA B O 1
ATOM 2125 N N . ALA B 1 92 ? 3.127 -5.051 -10.961 1 98.56 92 ALA B N 1
ATOM 2126 C CA . ALA B 1 92 ? 2.445 -6.344 -10.969 1 98.56 92 ALA B CA 1
ATOM 2127 C C . ALA B 1 92 ? 2.08 -6.766 -12.383 1 98.56 92 ALA B C 1
ATOM 2129 O O . ALA B 1 92 ? 2.207 -7.941 -12.742 1 98.56 92 ALA B O 1
ATOM 2130 N N . PHE B 1 93 ? 1.661 -5.77 -13.188 1 98.44 93 PHE B N 1
ATOM 2131 C CA . PHE B 1 93 ? 1.343 -6.031 -14.586 1 98.44 93 PHE B CA 1
ATOM 2132 C C . PHE B 1 93 ? 2.57 -6.531 -15.336 1 98.44 93 PHE B C 1
ATOM 2134 O O . PHE B 1 93 ? 2.488 -7.5 -16.094 1 98.44 93 PHE B O 1
ATOM 2141 N N . SER B 1 94 ? 3.648 -5.898 -15.125 1 98.31 94 SER B N 1
ATOM 2142 C CA . SER B 1 94 ? 4.895 -6.309 -15.766 1 98.31 94 SER B CA 1
ATOM 2143 C C . SER B 1 94 ? 5.297 -7.719 -15.336 1 98.31 94 SER B C 1
ATOM 2145 O O . SER B 1 94 ? 5.754 -8.516 -16.156 1 98.31 94 SER B O 1
ATOM 2147 N N . ILE B 1 95 ? 5.102 -8.039 -14.109 1 98.31 95 ILE B N 1
ATOM 2148 C CA . ILE B 1 95 ? 5.496 -9.328 -13.555 1 98.31 95 ILE B CA 1
ATOM 2149 C C . ILE B 1 95 ? 4.582 -10.422 -14.102 1 98.31 95 ILE B C 1
ATOM 2151 O O . ILE B 1 95 ? 5.023 -11.547 -14.336 1 98.31 95 ILE B O 1
ATOM 2155 N N . GLN B 1 96 ? 3.299 -10.086 -14.344 1 98.06 96 GLN B N 1
ATOM 2156 C CA . GLN B 1 96 ? 2.359 -11.047 -14.914 1 98.06 96 GLN B CA 1
ATOM 2157 C C . GLN B 1 96 ? 2.809 -11.5 -16.297 1 98.06 96 GLN B C 1
ATOM 2159 O O . GLN B 1 96 ? 2.436 -12.586 -16.75 1 98.06 96 GLN B O 1
ATOM 2164 N N . GLN B 1 97 ? 3.66 -10.742 -16.938 1 96.94 97 GLN B N 1
ATOM 2165 C CA . GLN B 1 97 ? 4.191 -11.125 -18.25 1 96.94 97 GLN B CA 1
ATOM 2166 C C . GLN B 1 97 ? 5.254 -12.211 -18.125 1 96.94 97 GLN B C 1
ATOM 2168 O O . GLN B 1 97 ? 5.723 -12.75 -19.125 1 96.94 97 GLN B O 1
ATOM 2173 N N . THR B 1 98 ? 5.59 -12.531 -16.922 1 95 98 THR B N 1
ATOM 2174 C CA . THR B 1 98 ? 6.566 -13.586 -16.641 1 95 98 THR B CA 1
ATOM 2175 C C . THR B 1 98 ? 5.875 -14.836 -16.109 1 95 98 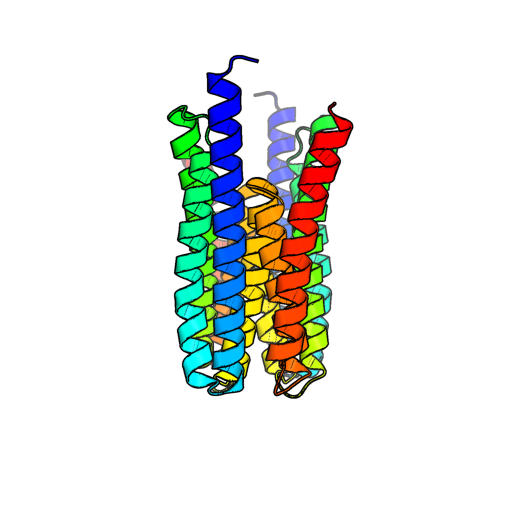THR B C 1
ATOM 2177 O O . THR B 1 98 ? 4.645 -14.906 -16.062 1 95 98 THR B O 1
ATOM 2180 N N . GLU B 1 99 ? 6.637 -15.852 -15.711 1 90.94 99 GLU B N 1
ATOM 2181 C CA . GLU B 1 99 ? 6.098 -17.109 -15.227 1 90.94 99 GLU B CA 1
ATOM 2182 C C . GLU B 1 99 ? 5.809 -17.047 -13.727 1 90.94 99 GLU B C 1
ATOM 2184 O O . GLU B 1 99 ? 5.246 -17.984 -13.156 1 90.94 99 GLU B O 1
ATOM 2189 N N . VAL B 1 100 ? 6.113 -15.914 -13.211 1 95.06 100 VAL B N 1
ATOM 2190 C CA . VAL B 1 100 ? 6 -15.797 -11.766 1 95.06 100 VAL B CA 1
ATOM 2191 C C . VAL B 1 100 ? 4.531 -15.734 -11.359 1 95.06 100 VAL B C 1
ATOM 2193 O O . VAL B 1 100 ? 4.121 -16.359 -10.375 1 95.06 100 VAL B O 1
ATOM 2196 N N . PHE B 1 101 ? 3.756 -14.898 -12.086 1 96.94 101 PHE B N 1
ATOM 2197 C CA . PHE B 1 101 ? 2.322 -14.805 -11.836 1 96.94 101 PHE B CA 1
ATOM 2198 C C . PHE B 1 101 ? 1.529 -15.375 -13.008 1 96.94 101 PHE B C 1
ATOM 2200 O O . PHE B 1 101 ? 1.761 -15 -14.164 1 96.94 101 PHE B O 1
ATOM 2207 N N . ASP B 1 102 ? 0.569 -16.328 -12.703 1 96.94 102 ASP B N 1
ATOM 2208 C CA . ASP B 1 102 ? -0.497 -16.531 -13.68 1 96.94 102 ASP B CA 1
ATOM 2209 C C . ASP B 1 102 ? -1.591 -15.477 -13.531 1 96.94 102 ASP B C 1
ATOM 2211 O O . ASP B 1 102 ? -1.483 -14.578 -12.688 1 96.94 102 ASP B O 1
ATOM 2215 N N . GLU B 1 103 ? -2.625 -15.5 -14.359 1 96.88 103 GLU B N 1
ATOM 2216 C CA . GLU B 1 103 ? -3.652 -14.469 -14.359 1 96.88 103 GLU B CA 1
ATOM 2217 C C . GLU B 1 103 ? -4.414 -14.438 -13.039 1 96.88 103 GLU B C 1
ATOM 2219 O O . GLU B 1 103 ? -4.758 -13.367 -12.539 1 96.88 103 GLU B O 1
ATOM 2224 N N . LYS B 1 104 ? -4.672 -15.609 -12.508 1 95.56 104 LYS B N 1
ATOM 2225 C CA . LYS B 1 104 ? -5.367 -15.664 -11.227 1 95.56 104 LYS B CA 1
ATOM 2226 C C . LYS B 1 104 ? -4.539 -15.016 -10.125 1 95.56 104 LYS B C 1
ATOM 2228 O O . LYS B 1 104 ? -5.035 -14.148 -9.398 1 95.56 104 LYS B O 1
ATOM 2233 N N . SER B 1 105 ? -3.268 -15.422 -10.039 1 97.44 105 SER B N 1
ATOM 2234 C CA . SER B 1 105 ? -2.359 -14.875 -9.031 1 97.44 105 SER B CA 1
ATOM 2235 C C . SER B 1 105 ? -2.195 -13.367 -9.203 1 97.44 105 SER B C 1
ATOM 2237 O O . SER B 1 105 ? -2.197 -12.617 -8.219 1 97.44 105 SER B O 1
ATOM 2239 N N . ALA B 1 106 ? -2.088 -12.969 -10.422 1 98.12 106 ALA B N 1
ATOM 2240 C CA . ALA B 1 106 ? -1.914 -11.547 -10.688 1 98.12 106 ALA B CA 1
ATOM 2241 C C . ALA B 1 106 ? -3.135 -10.75 -10.234 1 98.12 106 ALA B C 1
ATOM 2243 O O . ALA B 1 106 ? -3 -9.664 -9.664 1 98.12 106 ALA B O 1
ATOM 2244 N N . GLY B 1 107 ? -4.293 -11.266 -10.539 1 97.81 107 GLY B N 1
ATOM 2245 C CA . GLY B 1 107 ? -5.508 -10.617 -10.078 1 97.81 107 GLY B CA 1
ATOM 2246 C C . GLY B 1 107 ? -5.57 -10.469 -8.562 1 97.81 107 GLY B C 1
ATOM 2247 O O . GLY B 1 107 ? -5.945 -9.406 -8.055 1 97.81 107 GLY B O 1
ATOM 2248 N N . ILE B 1 108 ? -5.188 -11.484 -7.867 1 98.06 108 ILE B N 1
ATOM 2249 C CA . ILE B 1 108 ? -5.211 -11.484 -6.406 1 98.06 108 ILE B CA 1
ATOM 2250 C C . ILE B 1 108 ? -4.164 -10.516 -5.871 1 98.06 108 ILE B C 1
ATOM 2252 O O . ILE B 1 108 ? -4.402 -9.828 -4.875 1 98.06 108 ILE B O 1
ATOM 2256 N N . VAL B 1 109 ? -3.031 -10.406 -6.508 1 98.81 109 VAL B N 1
ATOM 2257 C CA . VAL B 1 109 ? -2 -9.445 -6.129 1 98.81 109 VAL B CA 1
ATOM 2258 C C . VAL B 1 109 ? -2.547 -8.023 -6.246 1 98.81 109 VAL B C 1
ATOM 2260 O O . VAL B 1 109 ? -2.373 -7.207 -5.336 1 98.81 109 VAL B O 1
ATOM 2263 N N . ILE B 1 110 ? -3.211 -7.703 -7.32 1 98.81 110 ILE B N 1
ATOM 2264 C CA . ILE B 1 110 ? -3.775 -6.375 -7.52 1 98.81 110 ILE B CA 1
ATOM 2265 C C . ILE B 1 110 ? -4.844 -6.105 -6.461 1 98.81 110 ILE B C 1
ATOM 2267 O O . ILE B 1 110 ? -4.945 -4.988 -5.945 1 98.81 110 ILE B O 1
ATOM 2271 N N . LEU B 1 111 ? -5.562 -7.125 -6.168 1 98.69 111 LEU B N 1
ATOM 2272 C CA . LEU B 1 111 ? -6.566 -7.008 -5.117 1 98.69 111 LEU B CA 1
ATOM 2273 C C . LEU B 1 111 ? -5.922 -6.637 -3.785 1 98.69 111 LEU B C 1
ATOM 2275 O O . LEU B 1 111 ? -6.441 -5.793 -3.053 1 98.69 111 LEU B O 1
ATOM 2279 N N . LEU B 1 112 ? -4.84 -7.242 -3.453 1 98.88 112 LEU B N 1
ATOM 2280 C CA . LEU B 1 112 ? -4.133 -6.953 -2.211 1 98.88 112 LEU B CA 1
ATOM 2281 C C . LEU B 1 112 ? -3.57 -5.539 -2.225 1 98.88 112 LEU B C 1
ATOM 2283 O O . LEU B 1 112 ? -3.641 -4.828 -1.219 1 98.88 112 LEU B O 1
ATOM 2287 N N . ILE B 1 113 ? -3.004 -5.121 -3.338 1 98.94 113 ILE B N 1
ATOM 2288 C CA . ILE B 1 113 ? -2.484 -3.768 -3.49 1 98.94 113 ILE B CA 1
ATOM 2289 C C . ILE B 1 113 ? -3.613 -2.758 -3.307 1 98.94 113 ILE B C 1
ATOM 2291 O O . ILE B 1 113 ? -3.459 -1.77 -2.586 1 98.94 113 ILE B O 1
ATOM 2295 N N . LEU B 1 114 ? -4.695 -3.035 -3.982 1 98.88 114 LEU B N 1
ATOM 2296 C CA . LEU B 1 114 ? -5.867 -2.176 -3.877 1 98.88 114 LEU B CA 1
ATOM 2297 C C . LEU B 1 114 ? -6.383 -2.135 -2.441 1 98.88 114 LEU B C 1
ATOM 2299 O O . LEU B 1 114 ? -6.785 -1.076 -1.952 1 98.88 114 LEU B O 1
ATOM 2303 N N . SER B 1 115 ? -6.398 -3.252 -1.791 1 98.88 115 SER B N 1
ATOM 2304 C CA . SER B 1 115 ? -6.812 -3.334 -0.394 1 98.88 115 SER B CA 1
ATOM 2305 C C . SER B 1 115 ? -5.957 -2.434 0.49 1 98.88 115 SER B C 1
ATOM 2307 O O . SER B 1 115 ? -6.48 -1.576 1.205 1 98.88 115 SER B O 1
ATOM 2309 N N . LEU B 1 116 ? -4.68 -2.578 0.395 1 98.94 116 LEU B N 1
ATOM 2310 C CA . LEU B 1 116 ? -3.752 -1.78 1.189 1 98.94 116 LEU B CA 1
ATOM 2311 C C . LEU B 1 116 ? -3.943 -0.292 0.917 1 98.94 116 LEU B C 1
ATOM 2313 O O . LEU B 1 116 ? -4.098 0.499 1.851 1 98.94 116 LEU B O 1
ATOM 2317 N N . SER B 1 117 ? -3.953 0.05 -0.333 1 98.88 117 SER B N 1
ATOM 2318 C CA . SER B 1 117 ? -4.086 1.447 -0.733 1 98.88 117 SER B CA 1
ATOM 2319 C C . SER B 1 117 ? -5.395 2.045 -0.233 1 98.88 117 SER B C 1
ATOM 2321 O O . SER B 1 117 ? -5.418 3.17 0.268 1 98.88 117 SER B O 1
ATOM 2323 N N . THR B 1 118 ? -6.438 1.287 -0.347 1 98.81 118 THR B N 1
ATOM 2324 C CA . THR B 1 118 ? -7.762 1.772 0.019 1 98.81 118 THR B CA 1
ATOM 2325 C C . THR B 1 118 ? -7.883 1.931 1.532 1 98.81 118 THR B C 1
ATOM 2327 O O . THR B 1 118 ? -8.43 2.924 2.018 1 98.81 118 THR B O 1
ATOM 2330 N N . ILE B 1 119 ? -7.379 0.996 2.291 1 98.75 119 ILE B N 1
ATOM 2331 C CA . ILE B 1 119 ? -7.438 1.103 3.744 1 98.75 119 ILE B CA 1
ATOM 2332 C C . ILE B 1 119 ? -6.645 2.324 4.203 1 98.75 119 ILE B C 1
ATOM 2334 O O . ILE B 1 119 ? -7.141 3.129 4.996 1 98.75 119 ILE B O 1
ATOM 2338 N N . LEU B 1 120 ? -5.469 2.502 3.688 1 98.62 120 LEU B N 1
ATOM 2339 C CA . LEU B 1 120 ? -4.605 3.604 4.102 1 98.62 120 LEU B CA 1
ATOM 2340 C C . LEU B 1 120 ? -5.215 4.945 3.711 1 98.62 120 LEU B C 1
ATOM 2342 O O . LEU B 1 120 ? -5.164 5.902 4.488 1 98.62 120 LEU B O 1
ATOM 2346 N N . ASP B 1 121 ? -5.727 4.996 2.518 1 97.94 121 ASP B N 1
ATOM 2347 C CA . ASP B 1 121 ? -6.355 6.246 2.104 1 97.94 121 ASP B CA 1
ATOM 2348 C C . ASP B 1 121 ? -7.609 6.527 2.924 1 97.94 121 ASP B C 1
ATOM 2350 O O . ASP B 1 121 ? -7.898 7.68 3.25 1 97.94 121 ASP B O 1
ATOM 2354 N N . GLY B 1 122 ? -8.328 5.496 3.262 1 96.62 122 GLY B N 1
ATOM 2355 C CA . GLY B 1 122 ? -9.539 5.629 4.055 1 96.62 122 GLY B CA 1
ATOM 2356 C C . GLY B 1 122 ? -9.297 6.219 5.43 1 96.62 122 GLY B C 1
ATOM 2357 O O . GLY B 1 122 ? -10.164 6.891 5.984 1 96.62 122 GLY B O 1
ATOM 2358 N N . ILE B 1 123 ? -8.148 5.992 5.988 1 95.56 123 ILE B N 1
ATOM 2359 C CA . ILE B 1 123 ? -7.785 6.566 7.281 1 95.56 123 ILE B CA 1
ATOM 2360 C C . ILE B 1 123 ? -7.77 8.094 7.18 1 95.56 123 ILE B C 1
ATOM 2362 O O . ILE B 1 123 ? -8.086 8.789 8.148 1 95.56 123 ILE B O 1
ATOM 2366 N N . ARG B 1 124 ? -7.516 8.562 6.031 1 92 124 ARG B N 1
ATOM 2367 C CA . ARG B 1 124 ? -7.41 10.008 5.844 1 92 124 ARG B CA 1
ATOM 2368 C C . ARG B 1 124 ? -8.75 10.602 5.418 1 92 124 ARG B C 1
ATOM 2370 O O . ARG B 1 124 ? -9.156 11.656 5.922 1 92 124 ARG B O 1
ATOM 2377 N N . ILE B 1 125 ? -9.438 9.93 4.559 1 92.75 125 ILE B N 1
ATOM 2378 C CA . ILE B 1 125 ? -10.57 10.602 3.934 1 92.75 125 ILE B CA 1
ATOM 2379 C C . ILE B 1 125 ? -11.875 10.07 4.516 1 92.75 125 ILE B C 1
ATOM 2381 O O . ILE B 1 125 ? -12.945 10.633 4.277 1 92.75 125 ILE B O 1
ATOM 2385 N N . GLY B 1 126 ? -11.852 8.93 5.23 1 92.19 126 GLY B N 1
ATOM 2386 C CA . GLY B 1 126 ? -13.055 8.43 5.879 1 92.19 126 GLY B CA 1
ATOM 2387 C C . GLY B 1 126 ? -13.023 6.934 6.113 1 92.19 126 GLY B C 1
ATOM 2388 O O . GLY B 1 126 ? -12.609 6.168 5.242 1 92.19 126 GLY B O 1
ATOM 2389 N N . TRP B 1 127 ? -13.555 6.574 7.191 1 93.06 127 TRP B N 1
ATOM 2390 C CA . TRP B 1 127 ? -13.461 5.188 7.637 1 93.06 127 TRP B CA 1
ATOM 2391 C C . TRP B 1 127 ? -14.273 4.266 6.73 1 93.06 127 TRP B C 1
ATOM 2393 O O . TRP B 1 127 ? -13.977 3.074 6.625 1 93.06 127 TRP B O 1
ATOM 2403 N N . ARG B 1 128 ? -15.289 4.727 6.125 1 93.12 128 ARG B N 1
ATOM 2404 C CA . ARG B 1 128 ? -16.078 3.916 5.207 1 93.12 128 ARG B CA 1
ATOM 2405 C C . ARG B 1 128 ? -15.234 3.408 4.051 1 93.12 128 ARG B C 1
ATOM 2407 O O . ARG B 1 128 ? -15.406 2.271 3.598 1 93.12 128 ARG B O 1
ATOM 2414 N N . PHE B 1 129 ? -14.383 4.281 3.58 1 96.56 129 PHE B N 1
ATOM 2415 C CA . PHE B 1 129 ? -13.492 3.896 2.49 1 96.56 129 PHE B CA 1
ATOM 2416 C C . PHE B 1 129 ? -12.523 2.809 2.941 1 96.56 129 PHE B C 1
ATOM 2418 O O . PHE B 1 129 ? -12.211 1.892 2.178 1 96.56 129 PHE B O 1
ATOM 2425 N N . SER B 1 130 ? -12.078 2.793 4.207 1 97.56 130 SER B N 1
ATOM 2426 C CA . SER B 1 130 ? -11.242 1.736 4.766 1 97.56 130 SER B CA 1
ATOM 2427 C C . SER B 1 130 ? -11.984 0.407 4.816 1 97.56 130 SER B C 1
ATOM 2429 O O . SER B 1 130 ? -11.391 -0.654 4.625 1 97.56 130 SER B O 1
ATOM 2431 N N . LEU B 1 131 ? -13.266 0.485 5.082 1 97.31 131 LEU B N 1
ATOM 2432 C CA . LEU B 1 131 ? -14.062 -0.732 5.145 1 97.31 131 LEU B CA 1
ATOM 2433 C C . LEU B 1 131 ? -14.086 -1.438 3.791 1 97.31 131 LEU B C 1
ATOM 2435 O O . LEU B 1 131 ? -14.055 -2.67 3.729 1 97.31 131 LEU B O 1
ATOM 2439 N N . VAL B 1 132 ? -14.148 -0.633 2.762 1 98.06 132 VAL B N 1
ATOM 2440 C CA . VAL B 1 132 ? -14.086 -1.204 1.419 1 98.06 132 VAL B CA 1
ATOM 2441 C C . VAL B 1 132 ? -12.758 -1.921 1.219 1 98.06 132 VAL B C 1
ATOM 2443 O O . VAL B 1 132 ? -12.711 -3.016 0.655 1 98.06 132 VAL B O 1
ATOM 2446 N N . GLY B 1 133 ? -11.703 -1.292 1.668 1 98.75 133 GLY B N 1
ATOM 2447 C CA . GLY B 1 133 ? -10.391 -1.909 1.582 1 98.75 133 GLY B CA 1
ATOM 2448 C C . GLY B 1 133 ? -10.289 -3.209 2.359 1 98.75 133 GLY B C 1
ATOM 2449 O O . GLY B 1 133 ? -9.688 -4.176 1.889 1 98.75 133 GLY B O 1
ATOM 2450 N N . ILE B 1 134 ? -10.828 -3.23 3.541 1 98.38 134 ILE B N 1
ATOM 2451 C CA . ILE B 1 134 ? -10.844 -4.445 4.352 1 98.38 134 ILE B CA 1
ATOM 2452 C C . ILE B 1 134 ? -11.617 -5.539 3.623 1 98.38 134 ILE B C 1
ATOM 2454 O O . ILE B 1 134 ? -11.172 -6.691 3.574 1 98.38 134 ILE B O 1
ATOM 2458 N N . PHE B 1 135 ? -12.727 -5.188 3.018 1 98.44 135 PHE B N 1
ATOM 2459 C CA . PHE B 1 135 ? -13.5 -6.133 2.223 1 98.44 135 PHE B CA 1
ATOM 2460 C C . PHE B 1 135 ? -12.648 -6.73 1.11 1 98.44 135 PHE B C 1
ATOM 2462 O O . PHE B 1 135 ? -12.68 -7.941 0.883 1 98.44 135 PHE B O 1
ATOM 2469 N N . LEU B 1 136 ? -11.914 -5.918 0.422 1 98.62 136 LEU B N 1
ATOM 2470 C CA . LEU B 1 136 ? -11.07 -6.379 -0.677 1 98.62 136 LEU B CA 1
ATOM 2471 C C . LEU B 1 136 ? -10.031 -7.371 -0.182 1 98.62 136 LEU B C 1
ATOM 2473 O O . LEU B 1 136 ? -9.805 -8.406 -0.811 1 98.62 136 LEU B O 1
ATOM 2477 N N . GLY B 1 137 ? -9.359 -7.043 0.913 1 98.56 137 GLY B N 1
ATOM 2478 C CA . GLY B 1 137 ? -8.352 -7.93 1.47 1 98.56 137 GLY B CA 1
ATOM 2479 C C . GLY B 1 137 ? -8.906 -9.273 1.894 1 98.56 137 GLY B C 1
ATOM 2480 O O . GLY B 1 137 ? -8.352 -10.32 1.556 1 98.56 137 GLY B O 1
ATOM 2481 N N . VAL B 1 138 ? -10 -9.242 2.607 1 97.94 138 VAL B N 1
ATOM 2482 C CA . VAL B 1 138 ? -10.648 -10.477 3.041 1 97.94 138 VAL B CA 1
ATOM 2483 C C . VAL B 1 138 ? -11.094 -11.281 1.821 1 97.94 138 VAL B C 1
ATOM 2485 O O . VAL B 1 138 ? -10.953 -12.5 1.789 1 97.94 138 VAL B O 1
ATOM 2488 N N . SER B 1 139 ? -11.625 -10.609 0.85 1 97.25 139 SER B N 1
ATOM 2489 C CA . SER B 1 139 ? -12.078 -11.273 -0.371 1 97.25 139 SER B CA 1
ATOM 2490 C C . SER B 1 139 ? -10.93 -11.977 -1.078 1 97.25 139 SER B C 1
ATOM 2492 O O . SER B 1 139 ? -11.102 -13.055 -1.641 1 97.25 139 SER B O 1
ATOM 2494 N N . ALA B 1 140 ? -9.766 -11.297 -1.118 1 97.5 140 ALA B N 1
ATOM 2495 C CA . ALA B 1 140 ? -8.594 -11.93 -1.716 1 97.5 140 ALA B CA 1
ATOM 2496 C C . ALA B 1 140 ? -8.273 -13.258 -1.031 1 97.5 140 ALA B C 1
ATOM 2498 O O . ALA B 1 140 ? -7.996 -14.25 -1.698 1 97.5 140 ALA B O 1
ATOM 2499 N N . VAL B 1 141 ? -8.352 -13.281 0.266 1 97.88 141 VAL B N 1
ATOM 2500 C CA . VAL B 1 141 ? -8.062 -14.484 1.04 1 97.88 141 VAL B CA 1
ATOM 2501 C C . VAL B 1 141 ? -9.148 -15.531 0.783 1 97.88 141 VAL B C 1
ATOM 2503 O O . VAL B 1 141 ? -8.836 -16.672 0.444 1 97.88 141 VAL B O 1
ATOM 2506 N N . VAL B 1 142 ? -10.398 -15.133 0.859 1 96.56 142 VAL B N 1
ATOM 2507 C CA . VAL B 1 142 ? -11.523 -16.047 0.706 1 96.56 142 VAL B CA 1
ATOM 2508 C C . VAL B 1 142 ? -11.508 -16.656 -0.697 1 96.56 142 VAL B C 1
ATOM 2510 O O . VAL B 1 142 ? -11.688 -17.859 -0.862 1 96.56 142 VAL B O 1
ATOM 2513 N N . THR B 1 143 ? -11.266 -15.828 -1.701 1 95.06 143 THR B N 1
ATOM 2514 C CA . THR B 1 143 ? -11.242 -16.297 -3.086 1 95.06 143 THR B CA 1
ATOM 2515 C C . THR B 1 143 ? -10.094 -17.266 -3.309 1 95.06 143 THR B C 1
ATOM 2517 O O . THR B 1 143 ? -10.188 -18.156 -4.156 1 95.06 143 THR B O 1
ATOM 2520 N N . SER B 1 144 ? -9.039 -17.141 -2.557 1 95.88 144 SER B N 1
ATOM 2521 C CA . SER B 1 144 ? -7.891 -18.016 -2.709 1 95.88 144 SER B CA 1
ATOM 2522 C C . SER B 1 144 ? -8.148 -19.375 -2.062 1 95.88 144 SER B C 1
ATOM 2524 O O . SER B 1 144 ? -7.57 -20.391 -2.467 1 95.88 144 SER B O 1
ATOM 2526 N N . PHE B 1 145 ? -9 -19.453 -1.036 1 94.69 145 PHE B N 1
ATOM 2527 C CA . PHE B 1 145 ? -9.289 -20.703 -0.337 1 94.69 145 PHE B CA 1
ATOM 2528 C C . PHE B 1 145 ? -10.477 -21.422 -0.971 1 94.69 145 PHE B C 1
ATOM 2530 O O . PHE B 1 145 ? -10.648 -22.625 -0.795 1 94.69 145 PHE B O 1
ATOM 2537 N N . MET B 1 146 ? -11.266 -20.625 -1.656 1 90.25 146 MET B N 1
ATOM 2538 C CA . MET B 1 146 ? -12.523 -21.156 -2.166 1 90.25 146 MET B CA 1
ATOM 2539 C C . MET B 1 146 ? -12.664 -20.891 -3.658 1 90.25 146 MET B C 1
ATOM 2541 O O . MET B 1 146 ? -12.484 -19.75 -4.105 1 90.25 146 MET B O 1
ATOM 2545 N N . GLN B 1 147 ? -12.961 -21.828 -4.539 1 81.19 147 GLN B N 1
ATOM 2546 C CA . GLN B 1 147 ? -13.172 -21.641 -5.973 1 81.19 147 GLN B CA 1
ATOM 2547 C C . GLN B 1 147 ? -14.438 -20.844 -6.25 1 81.19 147 GLN B C 1
ATOM 2549 O O . GLN B 1 147 ? -14.461 -20 -7.145 1 81.19 147 GLN B O 1
ATOM 2554 N N . GLN B 1 148 ? -15.547 -21.047 -5.555 1 85.44 148 GLN B N 1
ATOM 2555 C CA . GLN B 1 148 ? -16.812 -20.328 -5.715 1 85.44 148 GLN B CA 1
ATOM 2556 C C . GLN B 1 148 ? -17.109 -19.469 -4.488 1 85.44 148 GLN B C 1
ATOM 2558 O O . GLN B 1 148 ? -18.062 -19.75 -3.762 1 85.44 148 GLN B O 1
ATOM 2563 N N . ALA B 1 149 ? -16.297 -18.344 -4.461 1 87.44 149 ALA B N 1
ATOM 2564 C CA . ALA B 1 149 ? -16.312 -17.516 -3.256 1 87.44 149 ALA B CA 1
ATOM 2565 C C . ALA B 1 149 ? -17.422 -16.469 -3.326 1 87.44 149 ALA B C 1
ATOM 2567 O O . ALA B 1 149 ? -17.688 -15.766 -2.348 1 87.44 149 ALA B O 1
ATOM 2568 N N . ILE B 1 150 ? -18.125 -16.406 -4.414 1 84.69 150 ILE B N 1
ATOM 2569 C CA . ILE B 1 150 ? -19.016 -15.289 -4.688 1 84.69 150 ILE B CA 1
ATOM 2570 C C . ILE B 1 150 ? -20.109 -15.234 -3.627 1 84.69 150 ILE B C 1
ATOM 2572 O O . ILE B 1 150 ? -20.516 -14.156 -3.191 1 84.69 150 ILE B O 1
ATOM 2576 N N . TRP B 1 151 ? -20.609 -16.312 -3.18 1 85.62 151 TRP B N 1
ATOM 2577 C CA . TRP B 1 151 ? -21.703 -16.312 -2.223 1 85.62 151 TRP B CA 1
ATOM 2578 C C . TRP B 1 151 ? -21.25 -15.766 -0.872 1 85.62 151 TRP B C 1
ATOM 2580 O O . TRP B 1 151 ? -21.969 -14.984 -0.24 1 85.62 151 TRP B O 1
ATOM 2590 N N . ILE B 1 152 ? -20.141 -16.141 -0.435 1 90.75 152 ILE B N 1
ATOM 2591 C CA . ILE B 1 152 ? -19.594 -15.648 0.822 1 90.75 152 ILE B CA 1
ATOM 2592 C C . ILE B 1 152 ? -19.297 -14.156 0.702 1 90.75 152 ILE B C 1
ATOM 2594 O O . ILE B 1 152 ? -19.516 -13.391 1.646 1 90.75 152 ILE B O 1
ATOM 2598 N N . GLU B 1 153 ? -18.797 -13.797 -0.416 1 93.06 153 GLU B N 1
ATOM 2599 C CA . GLU B 1 153 ? -18.5 -12.383 -0.646 1 93.06 153 GLU B CA 1
ATOM 2600 C C . GLU B 1 153 ? -19.766 -11.539 -0.623 1 93.06 153 GLU B C 1
ATOM 2602 O O . GLU B 1 153 ? -19.75 -10.406 -0.128 1 93.06 153 GLU B O 1
ATOM 2607 N N . LEU B 1 154 ? -20.797 -12.094 -1.242 1 93.06 154 LEU B N 1
ATOM 2608 C CA . LEU B 1 154 ? -22.078 -11.398 -1.238 1 93.06 154 LEU B CA 1
ATOM 2609 C C . LEU B 1 154 ? -22.578 -11.172 0.187 1 93.06 154 LEU B C 1
ATOM 2611 O O . LEU B 1 154 ? -23.016 -10.078 0.532 1 93.06 154 LEU B O 1
ATOM 2615 N N . LEU B 1 155 ? -22.469 -12.164 0.98 1 94 155 LEU B N 1
ATOM 2616 C CA . LEU B 1 155 ? -22.891 -12.07 2.377 1 94 155 LEU B CA 1
ATOM 2617 C C . LEU B 1 155 ? -22.062 -11.023 3.117 1 94 155 LEU B C 1
ATOM 2619 O O . LEU B 1 155 ? -22.625 -10.227 3.883 1 94 155 LEU B O 1
ATOM 2623 N N . MET B 1 156 ? -20.781 -11.039 2.828 1 95.62 156 MET B N 1
ATOM 2624 C CA . MET B 1 156 ? -19.906 -10.062 3.473 1 95.62 156 MET B CA 1
ATOM 2625 C C . MET B 1 156 ? -20.266 -8.648 3.045 1 95.62 156 MET B C 1
ATOM 2627 O O . MET B 1 156 ? -20.328 -7.738 3.879 1 95.62 156 MET B O 1
ATOM 2631 N N . ALA B 1 157 ? -20.469 -8.469 1.774 1 94.69 157 ALA B N 1
ATOM 2632 C CA . ALA B 1 157 ? -20.812 -7.145 1.255 1 94.69 157 ALA B CA 1
ATOM 2633 C C . ALA B 1 157 ? -22.125 -6.641 1.858 1 94.69 157 ALA B C 1
ATOM 2635 O O . ALA B 1 157 ? -22.203 -5.492 2.299 1 94.69 157 ALA B O 1
ATOM 2636 N N . ILE B 1 158 ? -23.141 -7.473 1.932 1 94.5 158 ILE B N 1
ATOM 2637 C CA . ILE B 1 158 ? -24.438 -7.121 2.525 1 94.5 158 ILE B CA 1
ATOM 2638 C C . ILE B 1 158 ? -24.25 -6.785 4.004 1 94.5 158 ILE B C 1
ATOM 2640 O O . ILE B 1 158 ? -24.812 -5.812 4.5 1 94.5 158 ILE B O 1
ATOM 2644 N N . GLY B 1 159 ? -23.469 -7.594 4.664 1 95 159 GLY B N 1
ATOM 2645 C CA . GLY B 1 159 ? -23.188 -7.336 6.066 1 95 159 GLY B CA 1
ATOM 2646 C C . GLY B 1 159 ? -22.562 -5.977 6.309 1 95 159 GLY B C 1
ATOM 2647 O O . GLY B 1 159 ? -22.938 -5.273 7.25 1 95 159 GLY B O 1
ATOM 2648 N N . ILE B 1 160 ? -21.609 -5.625 5.43 1 94 160 ILE B N 1
ATOM 2649 C CA . ILE B 1 160 ? -20.906 -4.344 5.566 1 94 160 ILE B CA 1
ATOM 2650 C C . ILE B 1 160 ? -21.906 -3.201 5.359 1 94 160 ILE B C 1
ATOM 2652 O O . ILE B 1 160 ? -21.922 -2.244 6.137 1 94 160 ILE B O 1
ATOM 2656 N N . VAL B 1 161 ? -22.703 -3.289 4.363 1 93.38 161 VAL B N 1
ATOM 2657 C CA . VAL B 1 161 ? -23.703 -2.254 4.086 1 93.38 161 VAL B CA 1
ATOM 2658 C C . VAL B 1 161 ? -24.672 -2.139 5.254 1 93.38 161 VAL B C 1
ATOM 2660 O O . VAL B 1 161 ? -24.953 -1.037 5.734 1 93.38 161 VAL B O 1
ATOM 2663 N N . ALA B 1 162 ? -25.188 -3.244 5.766 1 93.5 162 ALA B N 1
ATOM 2664 C CA . ALA B 1 162 ? -26.109 -3.26 6.898 1 93.5 162 ALA B CA 1
ATOM 2665 C C . ALA B 1 162 ? -25.469 -2.639 8.141 1 93.5 162 ALA B C 1
ATOM 2667 O O . ALA B 1 162 ? -26.094 -1.829 8.828 1 93.5 162 ALA B O 1
ATOM 2668 N N . MET B 1 163 ? -24.281 -3.029 8.352 1 92.12 163 MET B N 1
ATOM 2669 C CA . MET B 1 163 ? -23.562 -2.523 9.516 1 92.12 163 MET B CA 1
ATOM 2670 C C . MET B 1 163 ? -23.406 -1.007 9.445 1 92.12 163 MET B C 1
ATOM 2672 O O . MET B 1 163 ? -23.578 -0.314 10.445 1 92.12 163 MET B O 1
ATOM 2676 N N . THR B 1 164 ? -23.016 -0.507 8.305 1 89.81 164 THR B N 1
ATOM 2677 C CA . THR B 1 164 ? -22.812 0.929 8.156 1 89.81 164 THR B CA 1
ATOM 2678 C C . THR B 1 164 ? -24.125 1.685 8.336 1 89.81 164 THR B C 1
ATOM 2680 O O . THR B 1 164 ? -24.156 2.756 8.945 1 89.81 164 THR B O 1
ATOM 2683 N N . ILE B 1 165 ? -25.219 1.177 7.906 1 88.19 165 ILE B N 1
ATOM 2684 C CA . ILE B 1 165 ? -26.531 1.786 8.07 1 88.19 165 ILE B CA 1
ATOM 2685 C C . ILE B 1 165 ? -26.922 1.775 9.547 1 88.19 165 ILE B C 1
ATOM 2687 O O . ILE B 1 165 ? -27.359 2.793 10.086 1 88.19 165 ILE B O 1
ATOM 2691 N N . LEU B 1 166 ? -26.812 0.655 10.18 1 90.19 166 LEU B N 1
ATOM 2692 C CA . LEU B 1 166 ? -27.172 0.524 11.586 1 90.19 166 LEU B CA 1
ATOM 2693 C C . LEU B 1 166 ? -26.344 1.482 12.445 1 90.19 166 LEU B C 1
ATOM 2695 O O . LEU B 1 166 ? -26.859 2.068 13.398 1 90.19 166 LEU B O 1
ATOM 2699 N N . TRP B 1 167 ? -25.078 1.576 12.102 1 87.31 167 TRP B N 1
ATOM 2700 C CA . TRP B 1 167 ? -24.188 2.484 12.82 1 87.31 167 TRP B CA 1
ATOM 2701 C C . TRP B 1 167 ? -24.672 3.926 12.703 1 87.31 167 TRP B C 1
ATOM 2703 O O . TRP B 1 167 ? -24.641 4.684 13.672 1 87.31 167 TRP B O 1
ATOM 2713 N N . GLU B 1 168 ? -25.094 4.281 11.586 1 84.19 168 GLU B N 1
ATOM 2714 C CA . GLU B 1 168 ? -25.609 5.629 11.344 1 84.19 168 GLU B CA 1
ATOM 2715 C C . GLU B 1 168 ? -26.875 5.887 12.133 1 84.19 168 GLU B C 1
ATOM 2717 O O . GLU B 1 168 ? -27.062 6.965 12.703 1 84.19 168 GLU B O 1
ATOM 2722 N N . VAL B 1 169 ? -27.766 4.984 12.102 1 86.75 169 VAL B N 1
ATOM 2723 C CA . VAL B 1 169 ? -29.031 5.109 12.828 1 86.75 169 VAL B CA 1
ATOM 2724 C C . VAL B 1 169 ? -28.75 5.199 14.328 1 86.75 169 VAL B C 1
ATOM 2726 O O . VAL B 1 169 ? -29.359 6.02 15.031 1 86.75 169 VAL B O 1
ATOM 2729 N N . TRP B 1 170 ? -27.891 4.371 14.766 1 88.88 170 TRP B N 1
ATOM 2730 C CA . TRP B 1 170 ? -27.531 4.363 16.172 1 88.88 170 TRP B CA 1
ATOM 2731 C C . TRP B 1 170 ? -26.938 5.707 16.594 1 88.88 170 TRP B C 1
ATOM 2733 O O . TRP B 1 170 ? -27.281 6.242 17.656 1 88.88 170 TRP B O 1
ATOM 2743 N N . GLN B 1 171 ? -26.031 6.277 15.75 1 83.94 171 GLN B N 1
ATOM 2744 C CA . GLN B 1 171 ? -25.422 7.574 16.031 1 83.94 171 GLN B CA 1
ATOM 2745 C C . GLN B 1 171 ? -26.469 8.68 16.047 1 83.94 171 GLN B C 1
ATOM 2747 O O . GLN B 1 171 ? -26.391 9.609 16.859 1 83.94 171 GLN B O 1
ATOM 2752 N N . TYR B 1 172 ? -27.406 8.578 15.156 1 81.56 172 TYR B N 1
ATOM 2753 C CA . TYR B 1 172 ? -28.5 9.547 15.102 1 81.56 172 TYR B CA 1
ATOM 2754 C C . TYR B 1 172 ? -29.328 9.492 16.375 1 81.56 172 TYR B C 1
ATOM 2756 O O . TYR B 1 172 ? -29.656 10.531 16.953 1 81.56 172 TYR B O 1
ATOM 2764 N N . LYS B 1 173 ? -29.641 8.406 16.844 1 88.25 173 LYS B N 1
ATOM 2765 C CA . LYS B 1 173 ? -30.453 8.227 18.031 1 88.25 173 LYS B CA 1
ATOM 2766 C C . LYS B 1 173 ? -29.719 8.695 19.281 1 88.25 173 LYS B C 1
ATOM 2768 O O . LYS B 1 173 ? -30.328 9.219 20.219 1 88.25 173 LYS B O 1
ATOM 2773 N N . ARG B 1 174 ? -28.547 8.477 19.312 1 86.56 174 ARG B N 1
ATOM 2774 C CA . ARG B 1 174 ? -27.75 8.875 20.469 1 86.56 174 ARG B CA 1
ATOM 2775 C C . ARG B 1 174 ? -27.641 10.398 20.562 1 86.56 174 ARG B C 1
ATOM 2777 O O . ARG B 1 174 ? -27.469 10.945 21.656 1 86.56 174 ARG B O 1
ATOM 2784 N N . GLN B 1 175 ? -27.656 11.133 19.547 1 75.06 175 GLN B N 1
ATOM 2785 C CA . GLN B 1 175 ? -27.562 12.594 19.531 1 75.06 175 GLN B CA 1
ATOM 2786 C C . GLN B 1 175 ? -28.922 13.227 19.859 1 75.06 175 GLN B C 1
ATOM 2788 O O . GLN B 1 175 ? -28.984 14.406 20.219 1 75.06 175 GLN B O 1
ATOM 2793 N N . LEU B 1 176 ? -29.938 12.516 19.75 1 66.88 176 LEU B N 1
ATOM 2794 C CA . LEU B 1 176 ? -31.234 13 20.203 1 66.88 176 LEU B CA 1
ATOM 2795 C C . LEU B 1 176 ? -31.391 12.797 21.703 1 66.88 176 LEU B C 1
ATOM 2797 O O . LEU B 1 176 ? -31.984 13.641 22.391 1 66.88 176 LEU B O 1
#

Radius of gyration: 21.65 Å; Cα contacts (8 Å, |Δi|>4): 377; chains: 2; bounding box: 59×52×41 Å

Sequence (352 aa):
MSEDTLFTEKRKFQIEEGILVLLLALSMTGIGITDYSPADGYVYWLIMIIIFAISAMIIAWLQSKHKASDIKHILREQTLHWGVSMLIVAAAFSIQQTEVFDEKSAGIVILLILSLSTILDGIRIGWRFSLVGIFLGVSAVVTSFMQQAIWIELLMAIGIVAMTILWEVWQYKRQLMSEDTLFTEKRKFQIEEGILVLLLALSMTGIGITDYSPADGYVYWLIMIIIFAISAMIIAWLQSKHKASDIKHILREQTLHWGVSMLIVAAAFSIQQTEVFDEKSAGIVILLILSLSTILDGIRIGWRFSLVGIFLGVSAVVTSFMQQAIWIELLMAIGIVAMTILWEVWQYKRQL

Solvent-accessible surface area (backbone atoms only — not comparable to full-atom values): 17964 Å² total; per-residue (Å²): 131,58,71,68,57,54,51,51,51,49,50,50,49,50,50,54,50,49,50,47,53,49,52,47,52,54,49,51,50,42,50,42,39,30,56,76,35,30,63,60,16,25,55,48,52,61,51,43,57,55,52,52,42,53,52,50,48,52,52,47,55,68,68,31,85,76,41,65,73,52,40,56,54,52,48,50,53,46,49,52,55,45,49,51,52,48,50,52,45,50,41,50,55,59,32,37,77,34,87,63,25,52,47,53,39,37,28,43,50,46,35,43,53,49,11,50,52,31,30,59,49,8,73,74,70,35,64,67,49,20,50,53,11,51,49,37,36,51,44,42,38,46,46,53,78,30,74,80,34,50,64,61,48,49,52,49,49,51,48,51,55,50,49,56,48,53,51,50,54,52,56,53,59,69,75,104,131,59,72,68,56,53,50,50,52,50,49,51,49,52,50,53,52,49,50,48,53,50,53,46,53,51,48,51,50,43,52,43,38,30,57,75,34,30,62,60,16,25,54,48,51,62,52,43,57,55,53,51,43,52,52,50,48,51,52,46,53,70,65,31,84,73,41,64,74,51,41,56,53,50,49,50,51,47,49,52,54,45,48,50,52,49,52,53,46,49,39,48,54,58,31,39,77,34,87,63,26,53,47,53,42,36,30,44,50,46,35,44,52,48,12,50,54,31,30,60,50,8,74,73,70,35,65,64,48,20,51,53,10,50,50,37,38,52,45,42,39,47,46,53,78,30,75,81,35,51,66,61,49,50,52,48,50,52,49,51,56,51,49,56,51,52,50,50,52,52,54,53,58,69,74,104